Protein AF-A0A2M7TS89-F1 (afdb_monomer_lite)

Foldseek 3Di:
DVVVVVVCVVVLVVLVVQLVVLLVLLVVLLVVLVVCLVVLVLQSSLVSLVSSVVSVVSNVVSVVVSVVSVVVPPDDDDDDDPVNVVVVCVVVVPPDDPDPVVCVVPVPVVVVVVVVVVVVVDDDDDPPPPDDDPDPSVVSSVSSVVSSVVSVVVVLQVLVVVLQVVVCVLPPVQFDKAWAEQVLLCQLLLHRPDRDQETEMETEPPVVSVCVSQVVVVWDWDWDQDPNAIWIWTDDSNRIYIYFYAPDPAWTADPQGIAGADAFDFTDRPNDTGTHTDLVSNLVVLVSVLCVLPVDPPDDQDPVSVVSNVSSVVSNVSSVVSVVD

Radius of gyration: 23.78 Å; chains: 1; bounding box: 65×42×66 Å

Structure (mmCIF, N/CA/C/O backbone):
data_AF-A0A2M7TS89-F1
#
_entry.id   AF-A0A2M7TS89-F1
#
loop_
_atom_site.group_PDB
_atom_site.id
_atom_site.type_symbol
_atom_site.label_atom_id
_atom_site.label_alt_id
_atom_site.label_comp_id
_atom_site.label_asym_id
_atom_site.label_entity_id
_atom_site.label_seq_id
_atom_site.pdbx_PDB_ins_code
_atom_site.Cartn_x
_atom_site.Cartn_y
_atom_site.Cartn_z
_atom_site.occupancy
_atom_site.B_iso_or_equiv
_atom_site.auth_seq_id
_atom_site.auth_comp_id
_atom_site.auth_asym_id
_atom_site.auth_atom_id
_atom_site.pdbx_PDB_model_num
ATOM 1 N N . MET A 1 1 ? -36.194 -1.994 -22.196 1.00 41.09 1 MET A N 1
ATOM 2 C CA . MET A 1 1 ? -34.913 -2.305 -22.869 1.00 41.09 1 MET A CA 1
ATOM 3 C C . MET A 1 1 ? -34.125 -3.372 -22.090 1.00 41.09 1 MET A C 1
ATOM 5 O O . MET A 1 1 ? -33.139 -3.027 -21.451 1.00 41.09 1 MET A O 1
ATOM 9 N N . PRO A 1 2 ? -34.553 -4.649 -22.074 1.00 39.97 2 PRO A N 1
ATOM 10 C CA . PRO A 1 2 ? -33.814 -5.742 -21.422 1.00 39.97 2 PRO A CA 1
ATOM 11 C C . PRO A 1 2 ? -32.741 -6.374 -22.331 1.00 39.97 2 PRO A C 1
ATOM 13 O O . PRO A 1 2 ? -31.775 -6.933 -21.830 1.00 39.97 2 PRO A O 1
ATOM 16 N N . GLU A 1 3 ? -32.886 -6.250 -23.653 1.00 38.38 3 GLU A N 1
ATOM 17 C CA . GLU A 1 3 ? -32.073 -6.975 -24.645 1.00 38.38 3 GLU A CA 1
ATOM 18 C C . GLU A 1 3 ? -30.637 -6.431 -24.780 1.00 38.38 3 GLU A C 1
ATOM 20 O O . GLU A 1 3 ? -29.705 -7.211 -24.903 1.00 38.38 3 GLU A O 1
ATOM 25 N N . LEU A 1 4 ? -30.416 -5.123 -24.594 1.00 39.72 4 LEU A N 1
ATOM 26 C CA . LEU A 1 4 ? -29.078 -4.501 -24.639 1.00 39.72 4 LEU A CA 1
ATOM 27 C C . LEU A 1 4 ? -28.160 -4.861 -23.454 1.00 39.72 4 LEU A C 1
ATOM 29 O O . LEU A 1 4 ? -26.950 -4.675 -23.544 1.00 39.72 4 LEU A O 1
ATOM 33 N N . LYS A 1 5 ? -28.703 -5.349 -22.329 1.00 41.47 5 LYS A N 1
ATOM 34 C CA . LYS A 1 5 ? -27.883 -5.751 -21.170 1.00 41.47 5 LYS A CA 1
ATOM 35 C C . LYS A 1 5 ? -27.181 -7.093 -21.389 1.00 41.47 5 LYS A C 1
ATOM 37 O O . LYS A 1 5 ? -26.062 -7.251 -20.916 1.00 41.47 5 LYS A O 1
ATOM 42 N N . ASN A 1 6 ? -27.802 -8.010 -22.132 1.00 47.28 6 ASN A N 1
ATOM 43 C CA . ASN A 1 6 ? -27.276 -9.362 -22.334 1.00 47.28 6 ASN A CA 1
ATOM 44 C C . ASN A 1 6 ? -26.078 -9.411 -23.304 1.00 47.28 6 ASN A C 1
ATOM 46 O O . ASN A 1 6 ? -25.229 -10.286 -23.161 1.00 47.28 6 ASN A O 1
ATOM 50 N N . ASP A 1 7 ? -25.952 -8.450 -24.227 1.00 52.94 7 ASP A N 1
ATOM 51 C CA . ASP A 1 7 ? -24.865 -8.427 -25.226 1.00 52.94 7 ASP A CA 1
ATOM 52 C C . ASP A 1 7 ? -23.576 -7.735 -24.735 1.00 52.94 7 ASP A C 1
ATOM 54 O O . ASP A 1 7 ? -22.497 -7.916 -25.302 1.00 52.94 7 ASP A O 1
ATOM 58 N N . LEU A 1 8 ? -23.654 -6.956 -23.651 1.00 51.81 8 LEU A N 1
ATOM 59 C CA . LEU A 1 8 ? -22.522 -6.191 -23.106 1.00 51.81 8 LEU A CA 1
ATOM 60 C C . LEU A 1 8 ? -21.711 -6.963 -22.056 1.00 51.81 8 LEU A C 1
ATOM 62 O O . LEU A 1 8 ? -20.532 -6.660 -21.839 1.00 51.81 8 LEU A O 1
ATOM 66 N N . ASP A 1 9 ? -22.314 -7.966 -21.419 1.00 59.41 9 ASP A N 1
ATOM 67 C CA . ASP A 1 9 ? -21.659 -8.791 -20.403 1.00 59.41 9 ASP A CA 1
ATOM 68 C C . ASP A 1 9 ? -20.476 -9.610 -20.965 1.00 59.41 9 ASP A C 1
ATOM 70 O O . ASP A 1 9 ? -19.391 -9.532 -20.379 1.00 59.41 9 ASP A O 1
ATOM 74 N N . PRO A 1 10 ? -20.566 -10.263 -22.144 1.00 58.22 10 PRO A N 1
ATOM 75 C CA . PRO A 1 10 ? -19.429 -10.970 -22.747 1.00 58.22 10 PRO A CA 1
ATOM 76 C C . PRO A 1 10 ? -18.239 -10.056 -23.080 1.00 58.22 10 PRO A C 1
ATOM 78 O O . PRO A 1 10 ? -17.074 -10.444 -22.933 1.00 58.22 10 PRO A O 1
ATOM 81 N N . ILE A 1 11 ? -18.506 -8.814 -23.502 1.00 55.12 11 ILE A N 1
ATOM 82 C CA . ILE A 1 11 ? -17.473 -7.812 -23.811 1.00 55.12 11 ILE A CA 1
ATOM 83 C C . ILE A 1 11 ? -16.792 -7.346 -22.521 1.00 55.12 11 ILE A C 1
ATOM 85 O O . ILE A 1 11 ? -15.562 -7.268 -22.449 1.00 55.12 11 ILE A O 1
ATOM 89 N N . LYS A 1 12 ? -17.579 -7.080 -21.476 1.00 56.84 12 LYS A N 1
ATOM 90 C CA . LYS A 1 12 ? -17.094 -6.688 -20.149 1.00 56.84 12 LYS A CA 1
ATOM 91 C C . LYS A 1 12 ? -16.259 -7.794 -19.499 1.00 56.84 12 LYS A C 1
ATOM 93 O O . LYS A 1 12 ? -15.204 -7.507 -18.931 1.00 56.84 12 LYS A O 1
ATOM 98 N N . GLU A 1 13 ? -16.683 -9.049 -19.616 1.00 63.31 13 GLU A N 1
ATOM 99 C CA . GLU A 1 13 ? -15.917 -10.213 -19.163 1.00 63.31 13 GLU A CA 1
ATOM 100 C C . GLU A 1 13 ? -14.612 -10.369 -19.948 1.00 63.31 13 GLU A C 1
ATOM 102 O O . GLU A 1 13 ? -13.545 -10.527 -19.349 1.00 63.31 13 GLU A O 1
ATOM 107 N N . SER A 1 14 ? -14.662 -10.223 -21.274 1.00 66.69 14 SER A N 1
ATOM 108 C CA . SER A 1 14 ? -13.484 -10.310 -22.145 1.00 66.69 14 SER A CA 1
ATOM 109 C C . SER A 1 14 ? -12.456 -9.217 -21.845 1.00 66.69 14 SER A C 1
ATOM 111 O O . SER A 1 14 ? -11.266 -9.500 -21.691 1.00 66.69 14 SER A O 1
ATOM 113 N N . LEU A 1 15 ? -12.893 -7.964 -21.695 1.00 60.06 15 LEU A N 1
ATOM 114 C CA . LEU A 1 15 ? -12.032 -6.838 -21.321 1.00 60.06 15 LEU A CA 1
ATOM 115 C C . LEU A 1 15 ? -11.489 -6.978 -19.892 1.00 60.06 15 LEU A C 1
ATOM 117 O O . LEU A 1 15 ? -10.317 -6.676 -19.646 1.00 60.06 15 LEU A O 1
ATOM 121 N N . GLY A 1 16 ? -12.304 -7.476 -18.958 1.00 61.69 16 GLY A N 1
ATOM 122 C CA . GLY A 1 16 ? -11.876 -7.827 -17.605 1.00 61.69 16 GLY A CA 1
ATOM 123 C C . GLY A 1 16 ? -10.775 -8.890 -17.613 1.00 61.69 16 GLY A C 1
ATOM 124 O O . GLY A 1 16 ? -9.735 -8.710 -16.973 1.00 61.69 16 GLY A O 1
ATOM 125 N N . HIS A 1 17 ? -10.948 -9.949 -18.405 1.00 69.06 17 HIS A N 1
ATOM 126 C CA . HIS A 1 17 ? -9.960 -11.007 -18.592 1.00 69.06 17 HIS A CA 1
ATOM 127 C C . HIS A 1 17 ? -8.665 -10.485 -19.237 1.00 69.06 17 HIS A C 1
ATOM 129 O O . HIS A 1 17 ? -7.574 -10.783 -18.747 1.00 69.06 17 HIS A O 1
ATOM 135 N N . LEU A 1 18 ? -8.751 -9.659 -20.286 1.00 63.44 18 LEU A N 1
ATOM 136 C CA . LEU A 1 18 ? -7.583 -9.045 -20.931 1.00 63.44 18 LEU A CA 1
ATOM 137 C C . LEU A 1 18 ? -6.816 -8.122 -19.977 1.00 63.44 18 LEU A C 1
ATOM 139 O O . LEU A 1 18 ? -5.588 -8.191 -19.908 1.00 63.44 18 LEU A O 1
ATOM 143 N N . SER A 1 19 ? -7.534 -7.310 -19.198 1.00 67.88 19 SER A N 1
ATOM 144 C CA . SER A 1 19 ? -6.957 -6.459 -18.154 1.00 67.88 19 SER A CA 1
ATOM 145 C C . SER A 1 19 ? -6.218 -7.290 -17.099 1.00 67.88 19 SER A C 1
ATOM 147 O O . SER A 1 19 ? -5.037 -7.051 -16.823 1.00 67.88 19 SER A O 1
ATOM 149 N N . ALA A 1 20 ? -6.869 -8.328 -16.562 1.00 73.56 20 ALA A N 1
ATOM 150 C CA . ALA A 1 20 ? -6.280 -9.223 -15.569 1.00 73.56 20 ALA A CA 1
ATOM 151 C C . ALA A 1 20 ? -5.049 -9.965 -16.115 1.00 73.56 20 ALA A C 1
ATOM 153 O O . ALA A 1 20 ? -4.019 -10.055 -15.438 1.00 73.56 20 ALA A O 1
ATOM 154 N N . ARG A 1 21 ? -5.118 -10.450 -17.360 1.00 73.62 21 ARG A N 1
ATOM 155 C CA . ARG A 1 21 ? -4.009 -11.126 -18.042 1.00 73.62 21 ARG A CA 1
ATOM 156 C C . ARG A 1 21 ? -2.820 -10.192 -18.246 1.00 73.62 21 ARG A C 1
ATOM 158 O O . ARG A 1 21 ? -1.700 -10.588 -17.928 1.00 73.62 21 ARG A O 1
ATOM 165 N N . ALA A 1 22 ? -3.051 -8.966 -18.717 1.00 63.81 22 ALA A N 1
ATOM 166 C CA . ALA A 1 22 ? -1.993 -7.974 -18.905 1.00 63.81 22 ALA A CA 1
ATOM 167 C C . ALA A 1 22 ? -1.287 -7.656 -17.577 1.00 63.81 22 ALA A C 1
ATOM 169 O O . ALA A 1 22 ? -0.060 -7.685 -17.484 1.00 63.81 22 ALA A O 1
ATOM 170 N N . PHE A 1 23 ? -2.049 -7.464 -16.496 1.00 77.75 23 PHE A N 1
ATOM 171 C CA . PHE A 1 23 ? -1.465 -7.225 -15.177 1.00 77.75 23 PHE A CA 1
ATOM 172 C C . PHE A 1 23 ? -0.678 -8.435 -14.641 1.00 77.75 23 PHE A C 1
ATOM 174 O O . PHE A 1 23 ? 0.413 -8.270 -14.089 1.00 77.75 23 PHE A O 1
ATOM 181 N N . LYS A 1 24 ? -1.185 -9.661 -14.838 1.00 83.75 24 LYS A N 1
ATOM 182 C CA . LYS A 1 24 ? -0.485 -10.905 -14.470 1.00 83.75 24 LYS A CA 1
ATOM 183 C C . LYS A 1 24 ? 0.829 -11.061 -15.238 1.00 83.75 24 LYS A C 1
ATOM 185 O O . LYS A 1 24 ? 1.856 -11.375 -14.635 1.00 83.75 24 LYS A O 1
ATOM 190 N N . ASN A 1 25 ? 0.815 -10.798 -16.544 1.00 74.25 25 ASN A N 1
ATOM 191 C CA . ASN A 1 25 ? 2.014 -10.811 -17.379 1.00 74.25 25 ASN A CA 1
ATOM 192 C C . ASN A 1 25 ? 3.030 -9.772 -16.904 1.00 74.25 25 ASN A C 1
ATOM 194 O O . ASN A 1 25 ? 4.204 -10.103 -16.750 1.00 74.25 25 ASN A O 1
ATOM 198 N N . ALA A 1 26 ? 2.579 -8.551 -16.605 1.00 72.81 26 ALA A N 1
ATOM 199 C CA . ALA A 1 26 ? 3.434 -7.507 -16.059 1.00 72.81 26 ALA A CA 1
ATOM 200 C C . ALA A 1 26 ? 4.099 -7.948 -14.741 1.00 72.81 26 ALA A C 1
ATOM 202 O O . ALA A 1 26 ? 5.312 -7.811 -14.593 1.00 72.81 26 ALA A O 1
ATOM 203 N N . LYS A 1 27 ? 3.341 -8.542 -13.804 1.00 84.75 27 LYS A N 1
ATOM 204 C CA . LYS A 1 27 ? 3.898 -9.075 -12.545 1.00 84.75 27 LYS A CA 1
ATOM 205 C C . LYS A 1 27 ? 4.969 -10.143 -12.790 1.00 84.75 27 LYS A C 1
ATOM 207 O O . LYS A 1 27 ? 6.027 -10.087 -12.163 1.00 84.75 27 LYS A O 1
ATOM 212 N N . ARG A 1 28 ? 4.729 -11.081 -13.715 1.00 84.44 28 ARG A N 1
ATOM 213 C CA . ARG A 1 28 ? 5.713 -12.111 -14.094 1.00 84.44 28 ARG A CA 1
ATOM 214 C C . ARG A 1 28 ? 6.990 -11.483 -14.660 1.00 84.44 28 ARG A C 1
ATOM 216 O O . ARG A 1 28 ? 8.071 -11.756 -14.156 1.00 84.44 28 ARG A O 1
ATOM 223 N N . LEU A 1 29 ? 6.857 -10.591 -15.643 1.00 74.44 29 LEU A N 1
ATOM 224 C CA . LEU A 1 29 ? 7.994 -9.915 -16.280 1.00 74.44 29 LEU A CA 1
ATOM 225 C C . LEU A 1 29 ? 8.821 -9.101 -15.276 1.00 74.44 29 LEU A C 1
ATOM 227 O O . LEU A 1 29 ? 10.047 -9.086 -15.354 1.00 74.44 29 LEU A O 1
ATOM 231 N N . PHE A 1 30 ? 8.169 -8.458 -14.304 1.00 87.38 30 PHE A N 1
ATOM 232 C CA . PHE A 1 30 ? 8.854 -7.776 -13.208 1.00 87.38 30 PHE A CA 1
ATOM 233 C C . PHE A 1 30 ? 9.646 -8.734 -12.311 1.00 87.38 30 PHE A C 1
ATOM 235 O O . PHE A 1 30 ? 10.791 -8.430 -11.968 1.00 87.38 30 PHE A O 1
ATOM 242 N N . SER A 1 31 ? 9.065 -9.883 -11.953 1.00 86.25 31 SER A N 1
ATOM 243 C CA . SER A 1 31 ? 9.758 -10.925 -11.185 1.00 86.25 31 SER A CA 1
ATOM 244 C C . SER A 1 31 ? 11.016 -11.410 -11.915 1.00 86.25 31 SER A C 1
ATOM 246 O O . SER A 1 31 ? 12.112 -11.394 -11.350 1.00 86.25 31 SER A O 1
ATOM 248 N N . ASP A 1 32 ? 10.881 -11.746 -13.199 1.00 70.31 32 ASP A N 1
ATOM 249 C CA . ASP A 1 32 ? 11.986 -12.228 -14.032 1.00 70.31 32 ASP A CA 1
ATOM 250 C C . ASP A 1 32 ? 13.075 -11.157 -14.206 1.00 70.31 32 ASP A C 1
ATOM 252 O O . ASP A 1 32 ? 14.268 -11.441 -14.074 1.00 70.31 32 ASP A O 1
ATOM 256 N N . ALA A 1 33 ? 12.687 -9.894 -14.422 1.00 71.38 33 ALA A N 1
ATOM 257 C CA . ALA A 1 33 ? 13.623 -8.772 -14.489 1.00 71.38 33 ALA A CA 1
ATOM 258 C C . ALA A 1 33 ? 14.419 -8.600 -13.182 1.00 71.38 33 ALA A C 1
ATOM 260 O O . ALA A 1 33 ? 15.623 -8.333 -13.218 1.00 71.38 33 ALA A O 1
ATOM 261 N N . GLY A 1 34 ? 13.772 -8.781 -12.025 1.00 81.19 34 GLY A N 1
ATOM 262 C CA . GLY A 1 34 ? 14.421 -8.744 -10.713 1.00 81.19 34 GLY A CA 1
ATOM 263 C C . GLY A 1 34 ? 15.430 -9.879 -10.503 1.00 81.19 34 GLY A C 1
ATOM 264 O O . GLY A 1 34 ? 16.535 -9.641 -9.999 1.00 81.19 34 GLY A O 1
ATOM 265 N N . LEU A 1 35 ? 15.091 -11.096 -10.939 1.00 75.75 35 LEU A N 1
ATOM 266 C CA . LEU A 1 35 ? 15.991 -12.252 -10.886 1.00 75.75 35 LEU A CA 1
ATOM 267 C C . LEU A 1 35 ? 17.225 -12.036 -11.773 1.00 75.75 35 LEU A C 1
ATOM 269 O O . LEU A 1 35 ? 18.360 -12.210 -11.329 1.00 75.75 35 LEU A O 1
ATOM 273 N N . LEU A 1 36 ? 17.016 -11.582 -13.012 1.00 67.38 36 LEU A N 1
ATOM 274 C CA . LEU A 1 36 ? 18.099 -11.282 -13.950 1.00 67.38 36 LEU A CA 1
ATOM 275 C C . LEU A 1 36 ? 19.015 -10.166 -13.439 1.00 67.38 36 LEU A C 1
ATOM 277 O O . LEU A 1 36 ? 20.232 -10.263 -13.593 1.00 67.38 36 LEU A O 1
ATOM 281 N N . LEU A 1 37 ? 18.453 -9.139 -12.793 1.00 75.69 37 LEU A N 1
ATOM 282 C CA . LEU A 1 37 ? 19.233 -8.068 -12.176 1.00 75.69 37 LEU A CA 1
ATOM 283 C C . LEU A 1 37 ? 20.157 -8.603 -11.071 1.00 75.69 37 LEU A C 1
ATOM 285 O O . LEU A 1 37 ? 21.325 -8.217 -11.014 1.00 75.69 37 LEU A O 1
ATOM 289 N N . THR A 1 38 ? 19.648 -9.498 -10.220 1.00 84.19 38 THR A N 1
ATOM 290 C CA . THR A 1 38 ? 20.429 -10.155 -9.155 1.00 84.19 38 THR A CA 1
ATOM 291 C C . THR A 1 38 ? 21.562 -11.001 -9.739 1.00 84.19 38 THR A C 1
ATOM 293 O O . THR A 1 38 ? 22.691 -10.943 -9.258 1.00 84.19 38 THR A O 1
ATOM 296 N N . ASN A 1 39 ? 21.292 -11.685 -10.853 1.00 70.44 39 ASN A N 1
ATOM 297 C CA . ASN A 1 39 ? 22.260 -12.503 -11.589 1.00 70.44 39 ASN A CA 1
ATOM 298 C C . ASN A 1 39 ? 23.184 -11.694 -12.520 1.00 70.44 39 ASN A C 1
ATOM 300 O O . ASN A 1 39 ? 23.834 -12.274 -13.387 1.00 70.44 39 ASN A O 1
ATOM 304 N N . ARG A 1 40 ? 23.222 -10.359 -12.384 1.00 80.19 40 ARG A N 1
ATOM 305 C CA . ARG A 1 40 ? 24.041 -9.436 -13.195 1.00 80.19 40 ARG A CA 1
ATOM 306 C C . ARG A 1 40 ? 23.789 -9.510 -14.711 1.00 80.19 40 ARG A C 1
ATOM 308 O O . ARG A 1 40 ? 24.587 -9.039 -15.511 1.00 80.19 40 ARG A O 1
ATOM 315 N N . ARG A 1 41 ? 22.634 -10.032 -15.136 1.00 67.00 41 ARG A N 1
ATOM 316 C CA . ARG A 1 41 ? 22.197 -10.068 -16.543 1.00 67.00 41 ARG A CA 1
ATOM 317 C C . ARG A 1 41 ? 21.476 -8.768 -16.905 1.00 67.00 41 ARG A C 1
ATOM 319 O O . ARG A 1 41 ? 20.271 -8.750 -17.154 1.00 67.00 41 ARG A O 1
ATOM 326 N N . TYR A 1 42 ? 22.210 -7.657 -16.888 1.00 69.25 42 TYR A N 1
ATOM 327 C CA . TYR A 1 42 ? 21.633 -6.307 -16.907 1.00 69.25 42 TYR A CA 1
ATOM 328 C C . TYR A 1 42 ? 20.872 -5.950 -18.188 1.00 69.25 42 TYR A C 1
ATOM 330 O O . TYR A 1 42 ? 19.807 -5.343 -18.113 1.00 69.25 42 TYR A O 1
ATOM 338 N N . CYS A 1 43 ? 21.388 -6.345 -19.352 1.00 67.75 43 CYS A N 1
ATOM 339 C CA . CYS A 1 43 ? 20.739 -6.088 -20.638 1.00 67.75 43 CYS A CA 1
ATOM 340 C C . CYS A 1 43 ? 19.360 -6.774 -20.707 1.00 67.75 43 CYS A C 1
ATOM 342 O O . CYS A 1 43 ? 18.339 -6.129 -20.938 1.00 67.75 43 CYS A O 1
ATOM 344 N N . SER A 1 44 ? 19.303 -8.064 -20.367 1.00 65.38 44 SER A N 1
ATOM 345 C CA . SER A 1 44 ? 18.054 -8.832 -20.307 1.00 65.38 44 SER A CA 1
ATOM 346 C C . SER A 1 44 ? 17.093 -8.318 -19.228 1.00 65.38 44 SER A C 1
ATOM 348 O O . SER A 1 44 ? 15.896 -8.205 -19.482 1.00 65.38 44 SER A O 1
ATOM 350 N N . ALA A 1 45 ? 17.601 -7.944 -18.047 1.00 63.47 45 ALA A N 1
ATOM 351 C CA . ALA A 1 45 ? 16.792 -7.328 -16.994 1.00 63.47 45 ALA A CA 1
ATOM 352 C C . ALA A 1 45 ? 16.147 -6.012 -17.459 1.00 63.47 45 ALA A C 1
ATOM 354 O O . ALA A 1 45 ? 14.993 -5.730 -17.126 1.00 63.47 45 ALA A O 1
ATOM 355 N N . LEU A 1 46 ? 16.872 -5.211 -18.248 1.00 63.56 46 LEU A N 1
ATOM 356 C CA . LEU A 1 46 ? 16.345 -3.984 -18.832 1.00 63.56 46 LEU A CA 1
ATOM 357 C C . LEU A 1 46 ? 15.238 -4.284 -19.853 1.00 63.56 46 LEU A C 1
ATOM 359 O O . LEU A 1 46 ? 14.153 -3.724 -19.714 1.00 63.56 46 LEU A O 1
ATOM 363 N N . PHE A 1 47 ? 15.466 -5.197 -20.805 1.00 64.38 47 PHE A N 1
ATOM 364 C CA . PHE A 1 47 ? 14.458 -5.592 -21.802 1.00 64.38 47 PHE A CA 1
ATOM 365 C C . PHE A 1 47 ? 13.166 -6.116 -21.170 1.00 64.38 47 PHE A C 1
ATOM 367 O O . PHE A 1 47 ? 12.081 -5.657 -21.526 1.00 64.38 47 PHE A O 1
ATOM 374 N N . LEU A 1 48 ? 13.262 -6.998 -20.169 1.00 61.81 48 LEU A N 1
ATOM 375 C CA . LEU A 1 48 ? 12.071 -7.479 -19.461 1.00 61.81 48 LEU A CA 1
ATOM 376 C C . LEU A 1 48 ? 11.375 -6.371 -18.662 1.00 61.81 48 LEU A C 1
ATOM 378 O O . LEU A 1 48 ? 10.148 -6.357 -18.578 1.00 61.81 48 LEU A O 1
ATOM 382 N N . SER A 1 49 ? 12.124 -5.402 -18.127 1.00 63.44 49 SER A N 1
ATOM 383 C CA . SER A 1 49 ? 11.524 -4.240 -17.461 1.00 63.44 49 SER A CA 1
ATOM 384 C C . SER A 1 49 ? 10.728 -3.358 -18.432 1.00 63.44 49 SER A C 1
ATOM 386 O O . SER A 1 49 ? 9.715 -2.782 -18.045 1.00 63.44 49 SER A O 1
ATOM 388 N N . ILE A 1 50 ? 11.166 -3.244 -19.688 1.00 64.75 50 ILE A N 1
ATOM 389 C CA . ILE A 1 50 ? 10.454 -2.488 -20.729 1.00 64.75 50 ILE A CA 1
ATOM 390 C C . ILE A 1 50 ? 9.179 -3.223 -21.138 1.00 64.75 50 ILE A C 1
ATOM 392 O O . ILE A 1 50 ? 8.103 -2.636 -21.065 1.00 64.75 50 ILE A O 1
ATOM 396 N N . ALA A 1 51 ? 9.272 -4.521 -21.441 1.00 61.34 51 ALA A N 1
ATOM 397 C CA . ALA A 1 51 ? 8.100 -5.348 -21.737 1.00 61.34 51 ALA A CA 1
ATOM 398 C C . ALA A 1 51 ? 7.080 -5.325 -20.580 1.00 61.34 51 ALA A C 1
ATOM 400 O O . ALA A 1 51 ? 5.871 -5.265 -20.789 1.00 61.34 51 ALA A O 1
ATOM 401 N N . CYS A 1 52 ? 7.558 -5.297 -19.330 1.00 69.75 52 CYS A N 1
ATOM 402 C CA . CYS A 1 52 ? 6.699 -5.120 -18.162 1.00 69.75 52 CYS A CA 1
ATOM 403 C C . CYS A 1 52 ? 5.934 -3.785 -18.189 1.00 69.75 52 CYS A C 1
ATOM 405 O O . CYS A 1 52 ? 4.764 -3.748 -17.807 1.00 69.75 52 CYS A O 1
ATOM 407 N N . LEU A 1 53 ? 6.571 -2.684 -18.600 1.00 62.81 53 LEU A N 1
ATOM 408 C CA . LEU A 1 53 ? 5.893 -1.391 -18.729 1.00 62.81 53 LEU A CA 1
ATOM 409 C C . LEU A 1 53 ? 4.850 -1.403 -19.847 1.00 62.81 53 LEU A C 1
ATOM 411 O O . LEU A 1 53 ? 3.785 -0.816 -19.668 1.00 62.81 53 LEU A O 1
ATOM 415 N N . GLU A 1 54 ? 5.123 -2.081 -20.959 1.00 64.25 54 GLU A N 1
ATOM 416 C CA . GLU A 1 54 ? 4.161 -2.248 -22.053 1.00 64.25 54 GLU A CA 1
ATOM 417 C C . GLU A 1 54 ? 2.915 -3.010 -21.586 1.00 64.25 54 GLU A C 1
ATOM 419 O O . GLU A 1 54 ? 1.791 -2.566 -21.821 1.00 64.25 54 GLU A O 1
ATOM 424 N N . GLU A 1 55 ? 3.090 -4.102 -20.839 1.00 68.88 55 GLU A N 1
ATOM 425 C CA . GLU A 1 55 ? 1.975 -4.841 -20.233 1.00 68.88 55 GLU A CA 1
ATOM 426 C C . GLU A 1 55 ? 1.215 -4.004 -19.187 1.00 68.88 55 GLU A C 1
ATOM 428 O O . GLU A 1 55 ? -0.015 -4.041 -19.136 1.00 68.88 55 GLU A O 1
ATOM 433 N N . LEU A 1 56 ? 1.904 -3.174 -18.392 1.00 63.22 56 LEU A N 1
ATOM 434 C CA . LEU A 1 56 ? 1.240 -2.222 -17.490 1.00 63.22 56 LEU A CA 1
ATOM 435 C C . LEU A 1 56 ? 0.444 -1.154 -18.250 1.00 63.22 56 LEU A C 1
ATOM 437 O O . LEU A 1 56 ? -0.623 -0.745 -17.784 1.00 63.22 56 LEU A O 1
ATOM 441 N N . ALA A 1 57 ? 0.942 -0.697 -19.398 1.00 58.44 57 ALA A N 1
ATOM 442 C CA . ALA A 1 57 ? 0.229 0.235 -20.262 1.00 58.44 57 ALA A CA 1
ATOM 443 C C . ALA A 1 57 ? -1.022 -0.423 -20.863 1.00 58.44 57 ALA A C 1
ATOM 445 O O . ALA A 1 57 ? -2.093 0.181 -20.810 1.00 58.44 57 ALA A O 1
ATOM 446 N N . ARG A 1 58 ? -0.925 -1.680 -21.328 1.00 59.94 58 ARG A N 1
ATOM 447 C CA . ARG A 1 58 ? -2.076 -2.490 -21.776 1.00 59.94 58 ARG A CA 1
ATOM 448 C C . ARG A 1 58 ? -3.106 -2.673 -20.668 1.00 59.94 58 ARG A C 1
ATOM 450 O O . ARG A 1 58 ? -4.281 -2.399 -20.878 1.00 59.94 58 ARG A O 1
ATOM 457 N N . TYR A 1 59 ? -2.672 -3.048 -19.467 1.00 66.31 59 TYR A N 1
ATOM 458 C CA . TYR A 1 59 ? -3.546 -3.133 -18.296 1.00 66.31 59 TYR A CA 1
ATOM 459 C C . TYR A 1 59 ? -4.277 -1.808 -18.039 1.00 66.31 59 TYR A C 1
ATOM 461 O O . TYR A 1 59 ? -5.497 -1.785 -17.908 1.00 66.31 59 TYR A O 1
ATOM 469 N N . ARG A 1 60 ? -3.553 -0.681 -18.010 1.00 61.25 60 ARG A N 1
ATOM 470 C CA . ARG A 1 60 ? -4.156 0.646 -17.802 1.00 61.25 60 ARG A CA 1
ATOM 471 C C . ARG A 1 60 ? -5.134 1.022 -18.903 1.00 61.25 60 ARG A C 1
ATOM 473 O O . ARG A 1 60 ? -6.133 1.673 -18.614 1.00 61.25 60 ARG A O 1
ATOM 480 N N . PHE A 1 61 ? -4.833 0.647 -20.138 1.00 55.94 61 PHE A N 1
ATOM 481 C CA . PHE A 1 61 ? -5.706 0.848 -21.279 1.00 55.94 61 PHE A CA 1
ATOM 482 C C . PHE A 1 61 ? -7.016 0.071 -21.105 1.00 55.94 61 PHE A C 1
ATOM 484 O O . PHE A 1 61 ? -8.080 0.687 -21.101 1.00 55.94 61 PHE A O 1
ATOM 491 N N . PHE A 1 62 ? -6.947 -1.233 -20.832 1.00 55.19 62 PHE A N 1
ATOM 492 C CA . PHE A 1 62 ? -8.136 -2.054 -20.603 1.00 55.19 62 PHE A CA 1
ATOM 493 C C . PHE A 1 62 ? -8.918 -1.633 -19.348 1.00 55.19 62 PHE A C 1
ATOM 495 O O . PHE A 1 62 ? -10.139 -1.556 -19.409 1.00 55.19 62 PHE A O 1
ATOM 502 N N . ASP A 1 63 ? -8.263 -1.270 -18.236 1.00 60.16 63 ASP A N 1
ATOM 503 C CA . ASP A 1 63 ? -8.950 -0.755 -17.037 1.00 60.16 63 ASP A CA 1
ATOM 504 C C . ASP A 1 63 ? -9.665 0.579 -17.304 1.00 60.16 63 ASP A C 1
ATOM 506 O O . ASP A 1 63 ? -10.778 0.806 -16.817 1.00 60.16 63 ASP A O 1
ATOM 510 N N . LYS A 1 64 ? -9.051 1.470 -18.094 1.00 57.38 64 LYS A N 1
ATOM 511 C CA . LYS A 1 64 ? -9.693 2.719 -18.519 1.00 57.38 64 LYS A CA 1
ATOM 512 C C . LYS A 1 64 ? -10.895 2.444 -19.413 1.00 57.38 64 LYS A C 1
ATOM 514 O O . LYS A 1 64 ? -11.935 3.037 -19.147 1.00 57.38 64 LYS A O 1
ATOM 519 N N . ILE A 1 65 ? -10.782 1.543 -20.394 1.00 53.28 65 ILE A N 1
ATOM 520 C CA . ILE A 1 65 ? -11.917 1.143 -21.238 1.00 53.28 65 ILE A CA 1
ATOM 521 C C . ILE A 1 65 ? -13.015 0.542 -20.378 1.00 53.28 65 ILE A C 1
ATOM 523 O O . ILE A 1 65 ? -14.122 1.038 -20.442 1.00 53.28 65 ILE A O 1
ATOM 527 N N . MET A 1 66 ? -12.721 -0.421 -19.505 1.00 57.38 66 MET A N 1
ATOM 528 C CA . MET A 1 66 ? -13.705 -1.017 -18.590 1.00 57.38 66 MET A CA 1
ATOM 529 C C . MET A 1 66 ? -14.441 0.026 -17.753 1.00 57.38 66 MET A C 1
ATOM 531 O O . MET A 1 66 ? -15.639 -0.071 -17.509 1.00 57.38 66 MET A O 1
ATOM 535 N N . SER A 1 67 ? -13.725 1.058 -17.325 1.00 53.75 67 SER A N 1
ATOM 536 C CA . SER A 1 67 ? -14.301 2.118 -16.501 1.00 53.75 67 SER A CA 1
ATOM 537 C C . SER A 1 67 ? -15.067 3.145 -17.309 1.00 53.75 67 SER A C 1
ATOM 539 O O . SER A 1 67 ? -16.006 3.733 -16.791 1.00 53.75 67 SER A O 1
ATOM 541 N N . ALA A 1 68 ? -14.678 3.370 -18.562 1.00 46.78 68 ALA A N 1
ATOM 542 C CA . ALA A 1 68 ? -15.485 4.105 -19.517 1.00 46.78 68 ALA A CA 1
ATOM 543 C C . ALA A 1 68 ? -16.739 3.296 -19.875 1.00 46.78 68 ALA A C 1
ATOM 545 O O . ALA A 1 68 ? -17.812 3.867 -19.848 1.00 46.78 68 ALA A O 1
ATOM 546 N N . PHE A 1 69 ? -16.635 1.979 -20.074 1.00 38.91 69 PHE A N 1
ATOM 547 C CA . PHE A 1 69 ? -17.723 1.049 -20.390 1.00 38.91 69 PHE A CA 1
ATOM 548 C C . PHE A 1 69 ? -18.797 1.035 -19.294 1.00 38.91 69 PHE A C 1
ATOM 550 O O . PHE A 1 69 ? -19.976 1.186 -19.582 1.00 38.91 69 PHE A O 1
ATOM 557 N N . ILE A 1 70 ? -18.384 0.991 -18.020 1.00 45.88 70 ILE A N 1
ATOM 558 C CA . ILE A 1 70 ? -19.282 1.153 -16.858 1.00 45.88 70 ILE A CA 1
ATOM 559 C C . ILE A 1 70 ? -19.997 2.519 -16.864 1.00 45.88 70 ILE A C 1
ATOM 561 O O . ILE A 1 70 ? -21.106 2.633 -16.359 1.00 45.88 70 ILE A O 1
ATOM 565 N N . ASN A 1 71 ? -19.381 3.552 -17.442 1.00 35.66 71 ASN A N 1
ATOM 566 C CA . ASN A 1 71 ? -19.977 4.883 -17.588 1.00 35.66 71 ASN A CA 1
ATOM 567 C C . ASN A 1 71 ? -20.691 5.088 -18.947 1.00 35.66 71 ASN A C 1
ATOM 569 O O . ASN A 1 71 ? -21.305 6.135 -19.143 1.00 35.66 71 ASN A O 1
ATOM 573 N N . LEU A 1 72 ? -20.608 4.125 -19.874 1.00 32.59 72 LEU A N 1
ATOM 574 C CA . LEU A 1 72 ? -21.104 4.184 -21.257 1.00 32.59 72 LEU A CA 1
ATOM 575 C C . LEU A 1 72 ? -22.471 3.499 -21.443 1.00 32.59 72 LEU A C 1
ATOM 577 O O . LEU A 1 72 ? -22.916 3.388 -22.579 1.00 32.59 72 LEU A O 1
ATOM 581 N N . GLU A 1 73 ? -23.226 3.202 -20.374 1.00 36.16 73 GLU A N 1
ATOM 582 C CA . GLU A 1 73 ? -24.692 2.949 -20.422 1.00 36.16 73 GLU A CA 1
ATOM 583 C C . GLU A 1 73 ? -25.507 4.125 -21.047 1.00 36.16 73 GLU A C 1
ATOM 585 O O . GLU A 1 73 ? -26.726 4.197 -20.898 1.00 36.16 73 GLU A O 1
ATOM 590 N N . LYS A 1 74 ? -24.869 5.084 -21.742 1.00 32.12 74 LYS A N 1
ATOM 591 C CA . LYS A 1 74 ? -25.500 6.277 -22.318 1.00 32.12 74 LYS A CA 1
ATOM 592 C C . LYS A 1 74 ? -25.087 6.696 -23.737 1.00 32.12 74 LYS A C 1
ATOM 594 O O . LYS A 1 74 ? -25.662 7.684 -24.180 1.00 32.12 74 LYS A O 1
ATOM 599 N N . LEU A 1 75 ? -24.187 6.036 -24.479 1.00 26.52 75 LEU A N 1
ATOM 600 C CA . LEU A 1 75 ? -23.896 6.458 -25.872 1.00 26.52 75 LEU A CA 1
ATOM 601 C C . LEU A 1 75 ? -23.500 5.297 -26.815 1.00 26.52 75 LEU A C 1
ATOM 603 O O . LEU A 1 75 ? -22.813 4.386 -26.358 1.00 26.52 75 LEU A O 1
ATOM 607 N N . PRO A 1 76 ? -23.911 5.342 -28.106 1.00 28.86 76 PRO A N 1
ATOM 608 C CA . PRO A 1 76 ? -23.837 4.214 -29.039 1.00 28.86 76 PRO A CA 1
ATOM 609 C C . PRO A 1 76 ? -22.480 4.045 -29.751 1.00 28.86 76 PRO A C 1
ATOM 611 O O . PRO A 1 76 ? -21.776 5.019 -30.018 1.00 28.86 76 PRO A O 1
ATOM 614 N N . ASP A 1 77 ? -22.197 2.766 -30.026 1.00 33.25 77 ASP A N 1
ATOM 615 C CA . ASP A 1 77 ? -21.272 2.080 -30.946 1.00 33.25 77 ASP A CA 1
ATOM 616 C C . ASP A 1 77 ? -20.128 2.837 -31.628 1.00 33.25 77 ASP A C 1
ATOM 618 O O . ASP A 1 77 ? -20.351 3.739 -32.428 1.00 33.25 77 ASP A O 1
ATOM 622 N N . TYR A 1 78 ? -18.901 2.321 -31.446 1.00 33.19 78 TYR A N 1
ATOM 623 C CA . TYR A 1 78 ? -17.797 2.511 -32.393 1.00 33.19 78 TYR A CA 1
ATOM 624 C C . TYR A 1 78 ? -16.855 1.297 -32.452 1.00 33.19 78 TYR A C 1
ATOM 626 O O . TYR A 1 78 ? -16.208 0.945 -31.463 1.00 33.19 78 TYR A O 1
ATOM 634 N N . ASP A 1 79 ? -16.698 0.745 -33.657 1.00 35.16 79 ASP A N 1
ATOM 635 C CA . ASP A 1 79 ? -15.536 -0.044 -34.075 1.00 35.16 79 ASP A CA 1
ATOM 636 C C . ASP A 1 79 ? -14.288 0.856 -34.095 1.00 35.16 79 ASP A C 1
ATOM 638 O O . ASP A 1 79 ? -14.271 1.903 -34.748 1.00 35.16 79 ASP A O 1
ATOM 642 N N . CYS A 1 80 ? -13.224 0.485 -33.371 1.00 33.03 80 CYS A N 1
ATOM 643 C CA . CYS A 1 80 ? -12.050 1.352 -33.212 1.00 33.03 80 CYS A CA 1
ATOM 644 C C . CYS A 1 80 ? -10.715 0.595 -33.317 1.00 33.03 80 CYS A C 1
ATOM 646 O O . CYS A 1 80 ? -10.416 -0.298 -32.525 1.00 33.03 80 CYS A O 1
ATOM 648 N N . THR A 1 81 ? -9.869 0.992 -34.275 1.00 35.09 81 THR A N 1
ATOM 649 C CA . THR A 1 81 ? -8.487 0.508 -34.444 1.00 35.09 81 THR A CA 1
ATOM 650 C C . THR A 1 81 ? -7.503 1.302 -33.566 1.00 35.09 81 THR A C 1
ATOM 652 O O . THR A 1 81 ? -7.762 2.445 -33.193 1.00 35.09 81 THR A O 1
ATOM 655 N N . ILE A 1 82 ? -6.336 0.725 -33.234 1.00 31.89 82 ILE A N 1
ATOM 656 C CA . ILE A 1 82 ? -5.324 1.328 -32.328 1.00 31.89 82 ILE A CA 1
ATOM 657 C C . ILE A 1 82 ? -4.887 2.741 -32.768 1.00 31.89 82 ILE A C 1
ATOM 659 O O . ILE A 1 82 ? -4.622 3.594 -31.922 1.00 31.89 82 ILE A O 1
ATOM 663 N N . VAL A 1 83 ? -4.849 3.010 -34.075 1.00 32.56 83 VAL A N 1
ATOM 664 C CA . VAL A 1 83 ? -4.511 4.331 -34.635 1.00 32.56 83 VAL A CA 1
ATOM 665 C C . VAL A 1 83 ? -5.614 5.354 -34.339 1.00 32.56 83 VAL A C 1
AT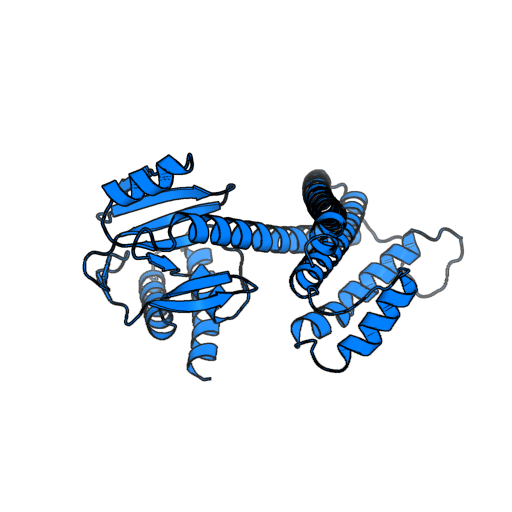OM 667 O O . VAL A 1 83 ? -5.322 6.426 -33.809 1.00 32.56 83 VAL A O 1
ATOM 670 N N . ASN A 1 84 ? -6.883 4.983 -34.542 1.00 36.72 84 ASN A N 1
ATOM 671 C CA . ASN A 1 84 ? -8.043 5.831 -34.235 1.00 36.72 84 ASN A CA 1
ATOM 672 C C . ASN A 1 84 ? -8.128 6.153 -32.737 1.00 36.72 84 ASN A C 1
ATOM 674 O O . ASN A 1 84 ? -8.515 7.249 -32.343 1.00 36.72 84 ASN A O 1
ATOM 678 N N . ILE A 1 85 ? -7.692 5.223 -31.890 1.00 35.47 85 ILE A N 1
ATOM 679 C CA . ILE A 1 85 ? -7.642 5.389 -30.436 1.00 35.47 85 ILE A CA 1
ATOM 680 C C . ILE A 1 85 ? -6.572 6.413 -30.029 1.00 35.47 85 ILE A C 1
ATOM 682 O O . ILE A 1 85 ? -6.822 7.249 -29.161 1.00 35.47 85 ILE A O 1
ATOM 686 N N . ILE A 1 86 ? -5.397 6.405 -30.664 1.00 36.66 86 ILE A N 1
ATOM 687 C CA . ILE A 1 86 ? -4.332 7.395 -30.420 1.00 36.66 86 ILE A CA 1
ATOM 688 C C . ILE A 1 86 ? -4.774 8.801 -30.870 1.00 36.66 86 ILE A C 1
ATOM 690 O O . ILE A 1 86 ? -4.517 9.786 -30.166 1.00 36.66 86 ILE A O 1
ATOM 694 N N . GLU A 1 87 ? -5.499 8.900 -31.986 1.00 37.44 87 GLU A N 1
ATOM 695 C CA . GLU A 1 87 ? -6.091 10.153 -32.477 1.00 37.44 87 GLU A CA 1
ATOM 696 C C . GLU A 1 87 ? -7.246 10.655 -31.597 1.00 37.44 87 GLU A C 1
ATOM 698 O O . GLU A 1 87 ? -7.326 11.842 -31.264 1.00 37.44 87 GLU A O 1
ATOM 703 N N . MET A 1 88 ? -8.109 9.752 -31.123 1.00 35.53 88 MET A N 1
ATOM 704 C CA . MET A 1 88 ? -9.142 10.074 -30.137 1.00 35.53 88 MET A CA 1
ATOM 705 C C . MET A 1 88 ? -8.522 10.569 -28.832 1.00 35.53 88 MET A C 1
ATOM 707 O O . MET A 1 88 ? -8.983 11.564 -28.278 1.00 35.53 88 MET A O 1
ATOM 711 N N . PHE A 1 89 ? -7.433 9.955 -28.358 1.00 33.50 89 PHE A N 1
ATOM 712 C CA . PHE A 1 89 ? -6.716 10.439 -27.179 1.00 33.50 89 PHE A CA 1
ATOM 713 C C . PHE A 1 89 ? -6.107 11.825 -27.392 1.00 33.50 89 PHE A C 1
ATOM 715 O O . PHE A 1 89 ? -6.123 12.625 -26.462 1.00 33.50 89 PHE A O 1
ATOM 722 N N . SER A 1 90 ? -5.595 12.159 -28.576 1.00 34.38 90 SER A N 1
ATOM 723 C CA . SER A 1 90 ? -5.059 13.503 -28.840 1.00 34.38 90 SER A CA 1
ATOM 724 C C . SER A 1 90 ? -6.160 14.570 -28.909 1.00 34.38 90 SER A C 1
ATOM 726 O O . SER A 1 90 ? -5.935 15.684 -28.435 1.00 34.38 90 SER A O 1
ATOM 728 N N . LYS A 1 91 ? -7.373 14.212 -29.356 1.00 34.69 91 LYS A N 1
ATOM 729 C CA . LYS A 1 91 ? -8.566 15.082 -29.308 1.00 34.69 91 LYS A CA 1
ATOM 730 C C . LYS A 1 91 ? -9.178 15.207 -27.900 1.00 34.69 91 LYS A C 1
ATOM 732 O O . LYS A 1 91 ? -9.548 16.303 -27.492 1.00 34.69 91 LYS A O 1
ATOM 737 N N . ILE A 1 92 ? -9.223 14.125 -27.118 1.00 36.84 92 ILE A N 1
ATOM 738 C CA . ILE A 1 92 ? -9.777 14.099 -25.746 1.00 36.84 92 ILE A CA 1
ATOM 739 C C . ILE A 1 92 ? -8.810 14.739 -24.725 1.00 36.84 92 ILE A C 1
ATOM 741 O O . ILE A 1 92 ? -9.234 15.348 -23.741 1.00 36.84 92 ILE A O 1
ATOM 745 N N . ASN A 1 93 ? -7.494 14.674 -24.959 1.00 35.09 93 ASN A N 1
ATOM 746 C CA . ASN A 1 93 ? -6.469 15.212 -24.053 1.00 35.09 93 ASN A CA 1
ATOM 747 C C . ASN A 1 93 ? -6.302 16.744 -24.091 1.00 35.09 93 ASN A C 1
ATOM 749 O O . ASN A 1 93 ? -5.454 17.264 -23.359 1.00 35.09 93 ASN A O 1
ATOM 753 N N . GLY A 1 94 ? -7.105 17.472 -24.876 1.00 30.80 94 GLY A N 1
ATOM 754 C CA . GLY A 1 94 ? -7.090 18.938 -24.905 1.00 30.80 94 GLY A CA 1
ATOM 755 C C . GLY A 1 94 ? -7.383 19.591 -23.548 1.00 30.80 94 GLY A C 1
ATOM 756 O O . GLY A 1 94 ? -6.838 20.657 -23.265 1.00 30.80 94 GLY A O 1
ATOM 757 N N . HIS A 1 95 ? -8.154 18.938 -22.662 1.00 37.16 95 HIS A N 1
ATOM 758 C CA . HIS A 1 95 ? -8.662 19.621 -21.462 1.00 37.16 95 HIS A CA 1
ATOM 759 C C . HIS A 1 95 ? -8.512 18.934 -20.095 1.00 37.16 95 HIS A C 1
ATOM 761 O O . HIS A 1 95 ? -8.763 19.608 -19.100 1.00 37.16 95 HIS A O 1
ATOM 767 N N . GLN A 1 96 ? -8.054 17.678 -19.955 1.00 32.59 96 GLN A N 1
ATOM 768 C CA . GLN A 1 96 ? -8.043 17.028 -18.619 1.00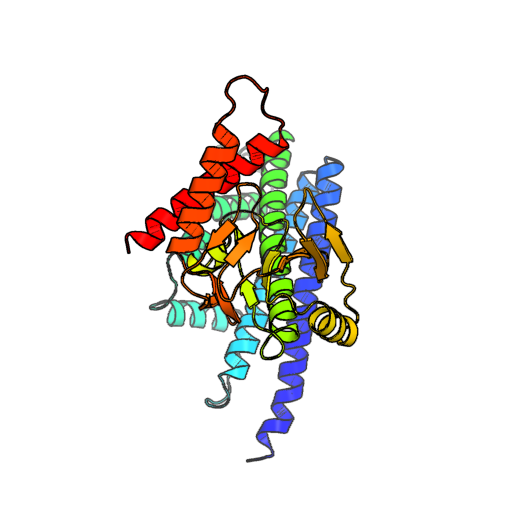 32.59 96 GLN A CA 1
ATOM 769 C C . GLN A 1 96 ? -6.842 16.123 -18.272 1.00 32.59 96 GLN A C 1
ATOM 771 O O . GLN A 1 96 ? -6.940 15.264 -17.397 1.00 32.59 96 GLN A O 1
ATOM 776 N N . THR A 1 97 ? -5.659 16.336 -18.854 1.00 31.94 97 THR A N 1
ATOM 777 C CA . THR A 1 97 ? -4.419 15.721 -18.329 1.00 31.94 97 THR A CA 1
ATOM 778 C C . THR A 1 97 ? -3.752 16.636 -17.298 1.00 31.94 97 THR A C 1
ATOM 780 O O . THR A 1 97 ? -2.975 17.534 -17.636 1.00 31.94 97 THR A O 1
ATOM 783 N N . GLN A 1 98 ? -4.065 16.411 -16.014 1.00 41.94 98 GLN A N 1
ATOM 784 C CA . GLN A 1 98 ? -3.345 17.033 -14.901 1.00 41.94 98 GLN A CA 1
ATOM 785 C C . GLN A 1 98 ? -1.865 16.609 -14.902 1.00 41.94 98 GLN A C 1
ATOM 787 O O . GLN A 1 98 ? -1.479 15.519 -15.325 1.00 41.94 98 GLN A O 1
ATOM 792 N N . THR A 1 99 ? -1.039 17.522 -14.405 1.00 38.16 99 THR A N 1
ATOM 793 C CA . THR A 1 99 ? 0.418 17.714 -14.514 1.00 38.16 99 THR A CA 1
ATOM 794 C C . THR A 1 99 ? 1.328 16.481 -14.354 1.00 38.16 99 THR A C 1
ATOM 796 O O . THR A 1 99 ? 2.486 16.521 -14.766 1.00 38.16 99 THR A O 1
ATOM 799 N N . ILE A 1 100 ? 0.842 15.374 -13.789 1.00 37.03 100 ILE A N 1
ATOM 800 C CA . ILE A 1 100 ? 1.624 14.147 -13.561 1.00 37.03 100 ILE A CA 1
ATOM 801 C C . ILE A 1 100 ? 1.822 13.366 -14.870 1.00 37.03 100 ILE A C 1
ATOM 803 O O . ILE A 1 100 ? 2.949 12.968 -15.163 1.00 37.03 100 ILE A O 1
ATOM 807 N N . ASP A 1 101 ? 0.784 13.247 -15.703 1.00 33.94 101 ASP A N 1
ATOM 808 C CA . ASP A 1 101 ? 0.857 12.513 -16.976 1.00 33.94 101 ASP A CA 1
ATOM 809 C C . ASP A 1 101 ? 1.650 13.292 -18.036 1.00 33.94 101 ASP A C 1
ATOM 811 O O . ASP A 1 101 ? 2.434 12.711 -18.789 1.00 33.94 101 ASP A O 1
ATOM 815 N N . LYS A 1 102 ? 1.557 14.633 -18.025 1.00 33.69 102 LYS A N 1
ATOM 816 C CA . LYS A 1 102 ? 2.401 15.500 -18.865 1.00 33.69 102 LYS A CA 1
ATOM 817 C C . LYS A 1 102 ? 3.879 15.408 -18.481 1.00 33.69 102 LYS A C 1
ATOM 819 O O . LYS A 1 102 ? 4.713 15.413 -19.375 1.00 33.69 102 LYS A O 1
ATOM 824 N N . ASN A 1 103 ? 4.224 15.277 -17.199 1.00 36.56 103 ASN A N 1
ATOM 825 C CA . ASN A 1 103 ? 5.620 15.116 -16.769 1.00 36.56 103 ASN A CA 1
ATOM 826 C C . ASN A 1 103 ? 6.163 13.697 -17.001 1.00 36.56 103 ASN A C 1
ATOM 828 O O . ASN A 1 103 ? 7.359 13.538 -17.239 1.00 36.56 103 ASN A O 1
ATOM 832 N N . TRP A 1 104 ? 5.302 12.674 -16.967 1.00 36.25 104 TRP A N 1
ATOM 833 C CA . TRP A 1 104 ? 5.677 11.297 -17.297 1.00 36.25 104 TRP A CA 1
ATOM 834 C C . TRP A 1 104 ? 5.952 11.143 -18.803 1.00 36.25 104 TRP A C 1
ATOM 836 O O . TRP A 1 104 ? 7.009 10.642 -19.177 1.00 36.25 104 TRP A O 1
ATOM 846 N N . ALA A 1 105 ? 5.082 11.694 -19.660 1.00 34.56 105 ALA A N 1
ATOM 847 C CA . ALA A 1 105 ? 5.246 11.689 -21.118 1.00 34.56 105 ALA A CA 1
ATOM 848 C C . ALA A 1 105 ? 6.342 12.650 -21.630 1.00 34.56 105 ALA A C 1
ATOM 850 O O . ALA A 1 105 ? 7.018 12.349 -22.609 1.00 34.56 105 ALA A O 1
ATOM 851 N N . LYS A 1 106 ? 6.565 13.794 -20.961 1.00 36.19 106 LYS A N 1
ATOM 852 C CA . LYS A 1 106 ? 7.648 14.748 -21.288 1.00 36.19 106 LYS A CA 1
ATOM 853 C C . LYS A 1 106 ? 8.985 14.421 -20.622 1.00 36.19 106 LYS A C 1
ATOM 855 O O . LYS A 1 106 ? 9.937 15.188 -20.763 1.00 36.19 106 LYS A O 1
ATOM 860 N N . SER A 1 107 ? 9.084 13.314 -19.886 1.00 39.97 107 SER A N 1
ATOM 861 C CA . SER A 1 107 ? 10.355 12.861 -19.330 1.00 39.97 107 SER A CA 1
ATOM 862 C C . SER A 1 107 ? 11.314 12.555 -20.480 1.00 39.97 107 SER A C 1
ATOM 864 O O . SER A 1 107 ? 11.268 11.484 -21.086 1.00 39.97 107 SER A O 1
ATOM 866 N N . THR A 1 108 ? 12.232 13.485 -20.749 1.00 41.91 108 THR A N 1
ATOM 867 C CA . THR A 1 108 ? 13.364 13.321 -21.678 1.00 41.91 108 THR A CA 1
ATOM 868 C C . THR A 1 108 ? 14.128 12.024 -21.420 1.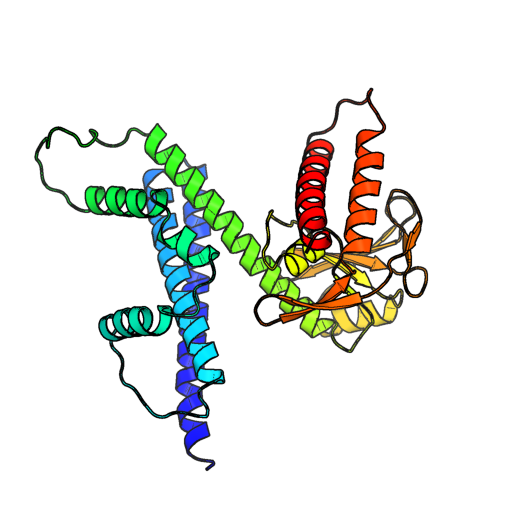00 41.91 108 THR A C 1
ATOM 870 O O . THR A 1 108 ? 14.737 11.466 -22.321 1.00 41.91 108 THR A O 1
ATOM 873 N N . ARG A 1 109 ? 14.045 11.491 -20.198 1.00 36.31 109 ARG A N 1
ATOM 874 C CA . ARG A 1 109 ? 14.660 10.238 -19.773 1.00 36.31 109 ARG A CA 1
ATOM 875 C C . ARG A 1 109 ? 13.959 8.992 -20.322 1.00 36.31 109 ARG A C 1
ATOM 877 O O . ARG A 1 109 ? 14.661 8.039 -20.625 1.00 36.31 109 ARG A O 1
ATOM 884 N N . ILE A 1 110 ? 12.629 8.989 -20.450 1.00 38.94 110 ILE A N 1
ATOM 885 C CA . ILE A 1 110 ? 11.870 7.868 -21.042 1.00 38.94 110 ILE A CA 1
ATOM 886 C C . ILE A 1 110 ? 12.009 7.899 -22.561 1.00 38.94 110 ILE A C 1
ATOM 888 O O . ILE A 1 110 ? 12.324 6.870 -23.146 1.00 38.94 110 ILE A O 1
ATOM 892 N N . LYS A 1 111 ? 11.889 9.085 -23.173 1.00 42.56 111 LYS A N 1
ATOM 893 C CA . LYS A 1 111 ? 12.102 9.262 -24.615 1.00 42.56 111 LYS A CA 1
ATOM 894 C C . LYS A 1 111 ? 13.504 8.803 -25.033 1.00 42.56 111 LYS A C 1
ATOM 896 O O . LYS A 1 111 ? 13.626 7.975 -25.922 1.00 42.56 111 LYS A O 1
ATOM 901 N N . LYS A 1 112 ? 14.534 9.207 -24.280 1.00 41.91 112 LYS A N 1
ATOM 902 C CA . LYS A 1 112 ? 15.921 8.774 -24.499 1.00 41.91 112 LYS A CA 1
ATOM 903 C C . LYS A 1 112 ? 16.131 7.280 -24.244 1.00 41.91 112 LYS A C 1
ATOM 905 O O . LYS A 1 112 ? 16.908 6.658 -24.941 1.00 41.91 112 LYS A O 1
ATOM 910 N N . ILE A 1 113 ? 15.438 6.682 -23.268 1.00 42.19 113 ILE A N 1
ATOM 911 C CA . ILE A 1 113 ? 15.486 5.225 -23.052 1.00 42.19 113 ILE A CA 1
ATOM 912 C C . ILE A 1 113 ? 14.850 4.487 -24.235 1.00 42.19 113 ILE A C 1
ATOM 914 O O . ILE A 1 113 ? 15.449 3.534 -24.708 1.00 42.19 113 ILE A O 1
ATOM 918 N N . MET A 1 114 ? 13.693 4.932 -24.731 1.00 41.75 114 MET A N 1
ATOM 919 C CA . MET A 1 114 ? 13.050 4.352 -25.916 1.00 41.75 114 MET A CA 1
ATOM 920 C C . MET A 1 114 ? 13.915 4.515 -27.169 1.00 41.75 114 MET A C 1
ATOM 922 O O . MET A 1 114 ? 14.109 3.541 -27.879 1.00 41.75 114 MET A O 1
ATOM 926 N N . GLU A 1 115 ? 14.493 5.695 -27.397 1.00 43.59 115 GLU A N 1
ATOM 927 C CA . GLU A 1 115 ? 15.440 5.951 -28.494 1.00 43.59 115 GLU A CA 1
ATOM 928 C C . GLU A 1 115 ? 16.694 5.061 -28.383 1.00 43.59 115 GLU A C 1
ATOM 930 O O . GLU A 1 115 ? 17.079 4.439 -29.371 1.00 43.59 115 GLU A O 1
ATOM 935 N N . ASP A 1 116 ? 17.270 4.917 -27.178 1.00 41.00 116 ASP A N 1
ATOM 936 C CA . ASP A 1 116 ? 18.396 4.009 -26.906 1.00 41.00 116 ASP A CA 1
ATOM 937 C C . ASP A 1 116 ? 18.013 2.546 -27.260 1.00 41.00 116 ASP A C 1
ATOM 939 O O . ASP A 1 116 ? 18.801 1.824 -27.866 1.00 41.00 116 ASP A O 1
ATOM 943 N N . ILE A 1 117 ? 16.799 2.094 -26.916 1.00 40.25 117 ILE A N 1
ATOM 944 C CA . ILE A 1 117 ? 16.317 0.716 -27.153 1.00 40.25 117 ILE A CA 1
ATOM 945 C C . ILE A 1 117 ? 16.025 0.450 -28.632 1.00 40.25 117 ILE A C 1
ATOM 947 O O . ILE A 1 117 ? 16.433 -0.590 -29.149 1.00 40.25 117 ILE A O 1
ATOM 951 N N . THR A 1 118 ? 15.341 1.372 -29.314 1.00 38.84 118 THR A N 1
ATOM 952 C CA . THR A 1 118 ? 15.041 1.264 -30.749 1.00 38.84 118 THR A CA 1
ATOM 953 C C . THR A 1 118 ? 16.334 1.197 -31.560 1.00 38.84 118 THR A C 1
ATOM 955 O O . THR A 1 118 ? 16.436 0.407 -32.494 1.00 38.84 118 THR A O 1
ATOM 958 N N . TYR A 1 119 ? 17.360 1.950 -31.152 1.00 39.44 119 TYR A N 1
ATOM 959 C CA . TYR A 1 119 ? 18.691 1.893 -31.756 1.00 39.44 119 TYR A CA 1
ATOM 960 C C . TYR A 1 119 ? 19.380 0.533 -31.553 1.00 39.44 119 TYR A C 1
ATOM 962 O O . TYR A 1 119 ? 20.003 0.011 -32.468 1.00 39.44 119 TYR A O 1
ATOM 970 N N . ILE A 1 120 ? 19.221 -0.095 -30.382 1.00 39.25 120 ILE A N 1
ATOM 971 C CA . ILE A 1 120 ? 19.779 -1.430 -30.098 1.00 39.25 120 ILE A CA 1
ATOM 972 C C . ILE A 1 120 ? 19.045 -2.544 -30.872 1.00 39.25 120 ILE A C 1
ATOM 974 O O . ILE A 1 120 ? 19.654 -3.562 -31.201 1.00 39.25 120 ILE A O 1
ATOM 978 N N . GLN A 1 121 ? 17.753 -2.374 -31.176 1.00 34.81 121 GLN A N 1
ATOM 979 C CA . GLN A 1 121 ? 16.972 -3.335 -31.970 1.00 34.81 121 GLN A CA 1
ATOM 980 C C . GLN A 1 121 ? 17.258 -3.255 -33.480 1.00 34.81 121 GLN A C 1
ATOM 982 O O . GLN A 1 121 ? 17.095 -4.253 -34.183 1.00 34.81 121 GLN A O 1
ATOM 987 N N . LEU A 1 122 ? 17.720 -2.108 -33.982 1.00 34.94 122 LEU A N 1
ATOM 988 C CA . LEU A 1 122 ? 18.077 -1.914 -35.386 1.00 34.94 122 LEU A CA 1
ATOM 989 C C . LEU A 1 122 ? 19.566 -2.233 -35.607 1.00 34.94 122 LEU A C 1
ATOM 991 O O . LEU A 1 122 ? 20.433 -1.369 -35.530 1.00 34.94 122 LEU A O 1
ATOM 995 N N . ARG A 1 123 ? 19.882 -3.495 -35.923 1.00 36.62 123 ARG A N 1
ATOM 996 C CA . ARG A 1 123 ? 21.156 -3.830 -36.584 1.00 36.62 123 ARG A CA 1
ATOM 997 C C . ARG A 1 123 ? 21.196 -3.131 -37.945 1.00 36.62 123 ARG A C 1
ATOM 999 O O . ARG A 1 123 ? 20.345 -3.452 -38.755 1.00 36.62 123 ARG A O 1
ATOM 1006 N N . PHE A 1 124 ? 22.196 -2.290 -38.206 1.00 37.94 124 PHE A N 1
ATOM 1007 C CA . PHE A 1 124 ? 23.078 -2.343 -39.390 1.00 37.94 124 PHE A CA 1
ATOM 1008 C C . PHE A 1 124 ? 24.332 -1.470 -39.140 1.00 37.94 124 PHE A C 1
ATOM 1010 O O . PHE A 1 124 ? 24.296 -0.573 -38.296 1.00 37.94 124 PHE A O 1
ATOM 1017 N N . PRO A 1 125 ? 25.470 -1.789 -39.787 1.00 42.09 125 PRO A N 1
ATOM 1018 C CA . PRO A 1 125 ? 26.789 -1.285 -39.455 1.00 42.09 125 PRO A CA 1
ATOM 1019 C C . PRO A 1 125 ? 27.014 0.068 -40.118 1.00 42.09 125 PRO A C 1
ATOM 1021 O O . PRO A 1 125 ? 27.038 0.173 -41.338 1.00 42.09 125 PRO A O 1
ATOM 1024 N N . ALA A 1 126 ? 27.227 1.095 -39.316 1.00 36.56 126 ALA A N 1
ATOM 1025 C CA . ALA A 1 126 ? 28.062 2.219 -39.697 1.00 36.56 126 ALA A CA 1
ATOM 1026 C C . ALA A 1 126 ? 28.411 2.968 -38.421 1.00 36.56 126 ALA A C 1
ATOM 1028 O O . ALA A 1 126 ? 27.539 3.283 -37.611 1.00 36.56 126 ALA A O 1
ATOM 1029 N N . GLU A 1 127 ? 29.695 3.242 -38.247 1.00 43.69 127 GLU A N 1
ATOM 1030 C CA . GLU A 1 127 ? 30.198 4.236 -37.313 1.00 43.69 127 GLU A CA 1
ATOM 1031 C C . GLU A 1 127 ? 29.615 5.603 -37.702 1.00 43.69 127 GLU A C 1
ATOM 1033 O O . GLU A 1 127 ? 30.216 6.385 -38.433 1.00 43.69 127 GLU A O 1
ATOM 1038 N N . ILE A 1 128 ? 28.392 5.893 -37.258 1.00 43.66 128 ILE A N 1
ATOM 1039 C CA . ILE A 1 128 ? 27.850 7.245 -37.306 1.00 43.66 128 ILE A CA 1
ATOM 1040 C C . ILE A 1 128 ? 28.489 7.988 -36.135 1.00 43.66 128 ILE A C 1
ATOM 1042 O O . ILE A 1 128 ? 28.114 7.803 -34.973 1.00 43.66 128 ILE A O 1
ATOM 1046 N N . ASN A 1 129 ? 29.494 8.803 -36.463 1.00 42.41 129 ASN A N 1
ATOM 1047 C CA . ASN A 1 129 ? 30.163 9.730 -35.555 1.00 42.41 129 ASN A CA 1
ATOM 1048 C C . ASN A 1 129 ? 29.136 10.474 -34.684 1.00 42.41 129 ASN A C 1
ATOM 1050 O O . ASN A 1 129 ? 28.394 11.324 -35.172 1.00 42.41 129 ASN A O 1
ATOM 1054 N N . GLY A 1 130 ? 29.096 10.140 -33.390 1.00 44.09 130 GLY A N 1
ATOM 1055 C CA . GLY A 1 130 ? 28.255 10.808 -32.390 1.00 44.09 130 GLY A CA 1
ATOM 1056 C C . GLY A 1 130 ? 27.412 9.886 -31.503 1.00 44.09 130 GLY A C 1
ATOM 1057 O O . GLY A 1 130 ? 26.964 10.335 -30.447 1.00 44.09 130 GLY A O 1
ATOM 1058 N N . TYR A 1 131 ? 27.230 8.610 -31.862 1.00 35.72 131 TYR A N 1
ATOM 1059 C CA . TYR A 1 131 ? 26.551 7.629 -31.002 1.00 35.72 131 TYR A CA 1
ATOM 1060 C C . TYR A 1 131 ? 27.555 6.675 -30.341 1.00 35.72 131 TYR A C 1
ATOM 1062 O O . TYR A 1 131 ? 28.504 6.240 -30.991 1.00 35.72 131 TYR A O 1
ATOM 1070 N N . PRO A 1 132 ? 27.395 6.361 -29.041 1.00 38.78 132 PRO A N 1
ATOM 1071 C CA . PRO A 1 132 ? 28.385 5.580 -28.318 1.00 38.78 132 PRO A CA 1
ATOM 1072 C C . PRO A 1 132 ? 28.499 4.168 -28.903 1.00 38.78 132 PRO A C 1
ATOM 1074 O O . PRO A 1 132 ? 27.497 3.476 -29.098 1.00 38.78 132 PRO A O 1
ATOM 1077 N N . THR A 1 133 ? 29.747 3.736 -29.105 1.00 43.81 133 THR A N 1
ATOM 1078 C CA . THR A 1 133 ? 30.167 2.331 -29.096 1.00 43.81 133 THR A CA 1
ATOM 1079 C C . THR A 1 133 ? 29.393 1.592 -28.006 1.00 43.81 133 THR A C 1
ATOM 1081 O O . THR A 1 133 ? 29.212 2.155 -26.925 1.00 43.81 133 THR A O 1
ATOM 1084 N N . TYR A 1 134 ? 28.899 0.384 -28.317 1.00 47.38 134 TYR A N 1
ATOM 1085 C CA . TYR A 1 134 ? 28.068 -0.475 -27.457 1.00 47.38 134 TYR A CA 1
ATOM 1086 C C . TYR A 1 134 ? 28.110 -0.091 -25.971 1.00 47.38 134 TYR A C 1
ATOM 1088 O O . TYR A 1 134 ? 29.202 -0.073 -25.391 1.00 47.38 134 TYR A O 1
ATOM 1096 N N . PRO A 1 135 ? 26.962 0.174 -25.317 1.00 55.56 135 PRO A N 1
ATOM 1097 C CA . PRO A 1 135 ? 26.993 0.611 -23.936 1.00 55.56 135 PRO A CA 1
ATOM 1098 C C . PRO A 1 135 ? 27.757 -0.409 -23.089 1.00 55.56 135 PRO A C 1
ATOM 1100 O O . PRO A 1 135 ? 27.471 -1.606 -23.140 1.00 55.56 135 PRO A O 1
ATOM 1103 N N . ASN A 1 136 ? 28.757 0.052 -22.338 1.00 63.03 136 ASN A N 1
ATOM 1104 C CA . ASN A 1 136 ? 29.522 -0.829 -21.462 1.00 63.03 136 ASN A CA 1
ATOM 1105 C C . ASN A 1 136 ? 28.621 -1.414 -20.357 1.00 63.03 136 ASN A C 1
ATOM 1107 O O . ASN A 1 136 ? 27.529 -0.914 -20.079 1.00 63.03 136 ASN A O 1
ATOM 1111 N N . GLU A 1 137 ? 29.076 -2.475 -19.692 1.00 62.22 137 GLU A N 1
ATOM 1112 C CA . GLU A 1 137 ? 28.300 -3.177 -18.659 1.00 62.22 137 GLU A CA 1
ATOM 1113 C C . GLU A 1 137 ? 27.741 -2.233 -17.573 1.00 62.22 137 GLU A C 1
ATOM 1115 O O . GLU A 1 137 ? 26.586 -2.364 -17.163 1.00 62.22 137 GLU A O 1
ATOM 1120 N N . LYS A 1 138 ? 28.507 -1.196 -17.194 1.00 69.38 138 LYS A N 1
ATOM 1121 C CA . LYS A 1 138 ? 28.091 -0.167 -16.224 1.00 69.38 138 LYS A CA 1
ATOM 1122 C C . LYS A 1 138 ? 26.873 0.638 -16.687 1.00 69.38 138 LYS A C 1
ATOM 1124 O O . LYS A 1 138 ? 26.042 1.026 -15.860 1.00 69.38 138 LYS A O 1
ATOM 1129 N N . PHE A 1 139 ? 26.741 0.914 -17.987 1.00 71.38 139 PHE A N 1
ATOM 1130 C CA . PHE A 1 139 ? 25.549 1.567 -18.530 1.00 71.38 139 PHE A CA 1
ATOM 1131 C C . PHE A 1 139 ? 24.311 0.690 -18.333 1.00 71.38 139 PHE A C 1
ATOM 1133 O O . PHE A 1 139 ? 23.302 1.163 -17.794 1.00 71.38 139 PHE A O 1
ATOM 1140 N N . TRP A 1 140 ? 24.399 -0.583 -18.729 1.00 65.94 140 TRP A N 1
ATOM 1141 C CA . TRP A 1 140 ? 23.296 -1.537 -18.617 1.00 65.94 140 TRP A CA 1
ATOM 1142 C C . TRP A 1 140 ? 22.884 -1.740 -17.169 1.00 65.94 140 TRP A C 1
ATOM 1144 O O . TRP A 1 140 ? 21.698 -1.658 -16.851 1.00 65.94 140 TRP A O 1
ATOM 1154 N N . GLU A 1 141 ? 23.860 -1.918 -16.282 1.00 76.06 141 GLU A N 1
ATOM 1155 C CA . GLU A 1 141 ? 23.639 -2.043 -14.848 1.00 76.06 141 GLU A CA 1
ATOM 1156 C C . GLU A 1 141 ? 22.857 -0.845 -14.300 1.00 76.06 141 GLU A C 1
ATOM 1158 O O . GLU A 1 141 ? 21.822 -1.009 -13.645 1.00 76.06 141 GLU A O 1
ATOM 1163 N N . LYS A 1 142 ? 23.313 0.379 -14.599 1.00 68.94 142 LYS A N 1
ATOM 1164 C CA . LYS A 1 142 ? 22.666 1.608 -14.129 1.00 68.94 142 LYS A CA 1
ATOM 1165 C C . LYS A 1 142 ? 21.223 1.711 -14.624 1.00 68.94 142 LYS A C 1
ATOM 1167 O O . LYS A 1 142 ? 20.334 2.043 -13.838 1.00 68.94 142 LYS A O 1
ATOM 1172 N N . LYS A 1 143 ? 20.975 1.444 -15.910 1.00 67.88 143 LYS A N 1
ATOM 1173 C CA . LYS A 1 143 ? 19.635 1.534 -16.514 1.00 67.88 143 LYS A CA 1
ATOM 1174 C C . LYS A 1 143 ? 18.699 0.452 -15.969 1.00 67.88 143 LYS A C 1
ATOM 1176 O O . LYS A 1 143 ? 17.591 0.785 -15.549 1.00 67.88 143 LYS A O 1
ATOM 1181 N N . ALA A 1 144 ? 19.156 -0.798 -15.883 1.00 67.94 144 ALA A N 1
ATOM 1182 C CA . ALA A 1 144 ? 18.382 -1.909 -15.333 1.00 67.94 144 ALA A CA 1
ATOM 1183 C C . ALA A 1 144 ? 17.995 -1.663 -13.867 1.00 67.94 144 ALA A C 1
ATOM 1185 O O . ALA A 1 144 ? 16.823 -1.782 -13.512 1.00 67.94 144 ALA A O 1
ATOM 1186 N N . LYS A 1 145 ? 18.940 -1.211 -13.025 1.00 70.62 145 LYS A N 1
ATOM 1187 C CA . LYS A 1 145 ? 18.666 -0.849 -11.621 1.00 70.62 145 LYS A CA 1
ATOM 1188 C C . LYS A 1 145 ? 17.586 0.225 -11.501 1.00 70.62 145 LYS A C 1
ATOM 1190 O O . LYS A 1 145 ? 16.691 0.098 -10.667 1.00 70.62 145 LYS A O 1
ATOM 1195 N N . ILE A 1 146 ? 17.650 1.273 -12.327 1.00 67.50 146 ILE A N 1
ATOM 1196 C CA . ILE A 1 146 ? 16.649 2.351 -12.332 1.00 67.50 146 ILE A CA 1
ATOM 1197 C C . ILE A 1 146 ? 15.267 1.808 -12.711 1.00 67.50 146 ILE A C 1
ATOM 1199 O O . ILE A 1 146 ? 14.289 2.119 -12.032 1.00 67.50 146 ILE A O 1
ATOM 1203 N N . MET A 1 147 ? 15.186 0.998 -13.768 1.00 67.88 147 MET A N 1
ATOM 1204 C CA . MET A 1 147 ? 13.917 0.481 -14.286 1.00 67.88 147 MET A CA 1
ATOM 1205 C C . MET A 1 147 ? 13.261 -0.511 -13.328 1.00 67.88 147 MET A C 1
ATOM 1207 O O . MET A 1 147 ? 12.094 -0.341 -12.983 1.00 67.88 147 MET A O 1
ATOM 1211 N N . VAL A 1 148 ? 14.020 -1.475 -12.803 1.00 71.00 148 VAL A N 1
ATOM 1212 C CA . VAL A 1 148 ? 13.517 -2.416 -11.791 1.00 71.00 148 VAL A CA 1
ATOM 1213 C C . VAL A 1 148 ? 13.089 -1.672 -10.524 1.00 71.00 148 VAL A C 1
ATOM 1215 O O . VAL A 1 148 ? 12.056 -1.992 -9.938 1.00 71.00 148 VAL A O 1
ATOM 1218 N N . HIS A 1 149 ? 13.820 -0.631 -10.108 1.00 69.50 149 HIS A N 1
ATOM 1219 C CA . HIS A 1 149 ? 13.413 0.194 -8.969 1.00 69.50 149 HIS A CA 1
ATOM 1220 C C . HIS A 1 149 ? 12.101 0.955 -9.229 1.00 69.50 149 HIS A C 1
ATOM 1222 O O . HIS A 1 149 ? 11.238 1.018 -8.351 1.00 69.50 149 HIS A O 1
ATOM 1228 N N . LEU A 1 150 ? 11.925 1.513 -10.431 1.00 66.00 150 LEU A N 1
ATOM 1229 C CA . LEU A 1 150 ? 10.686 2.178 -10.837 1.00 66.00 150 LEU A CA 1
ATOM 1230 C C . LEU A 1 150 ? 9.502 1.201 -10.841 1.00 66.00 150 LEU A C 1
ATOM 1232 O O . LEU A 1 150 ? 8.450 1.514 -10.280 1.00 66.00 150 LEU A O 1
ATOM 1236 N N . LEU A 1 151 ? 9.684 0.013 -11.422 1.00 69.25 151 LEU A N 1
ATOM 1237 C CA . LEU A 1 151 ? 8.674 -1.043 -11.439 1.00 69.25 151 LEU A CA 1
ATOM 1238 C C . LEU A 1 151 ? 8.327 -1.507 -10.029 1.00 69.25 151 LEU A C 1
ATOM 1240 O O . LEU A 1 151 ? 7.151 -1.589 -9.699 1.00 69.25 151 LEU A O 1
ATOM 1244 N N . LYS A 1 152 ? 9.322 -1.690 -9.155 1.00 76.56 152 LYS A N 1
ATOM 1245 C CA . LYS A 1 152 ? 9.094 -2.021 -7.744 1.00 76.56 152 LYS A CA 1
ATOM 1246 C C . LYS A 1 152 ? 8.193 -0.995 -7.060 1.00 76.56 152 LYS A C 1
ATOM 1248 O O . LYS A 1 152 ? 7.234 -1.366 -6.394 1.00 76.56 152 LYS A O 1
ATOM 1253 N N . ASN A 1 153 ? 8.461 0.298 -7.244 1.00 66.62 153 ASN A N 1
ATOM 1254 C CA . ASN A 1 153 ? 7.610 1.352 -6.683 1.00 66.62 153 ASN A CA 1
ATOM 1255 C C . ASN A 1 153 ? 6.199 1.344 -7.297 1.00 66.62 153 ASN A C 1
ATOM 1257 O O . ASN A 1 153 ? 5.224 1.617 -6.601 1.00 66.62 153 ASN A O 1
ATOM 1261 N N . THR A 1 154 ? 6.093 1.004 -8.580 1.00 69.69 154 THR A N 1
ATOM 1262 C CA . THR A 1 154 ? 4.827 0.923 -9.318 1.00 69.69 154 THR A CA 1
ATOM 1263 C C . THR A 1 154 ? 3.971 -0.265 -8.867 1.00 69.69 154 THR A C 1
ATOM 1265 O O . THR A 1 154 ? 2.783 -0.097 -8.614 1.00 69.69 154 THR A O 1
ATOM 1268 N N . PHE A 1 155 ? 4.547 -1.454 -8.694 1.00 77.06 155 PHE A N 1
ATOM 1269 C CA . PHE A 1 155 ? 3.820 -2.606 -8.153 1.00 77.06 155 PHE A CA 1
ATOM 1270 C C . PHE A 1 155 ? 3.468 -2.420 -6.683 1.00 77.06 155 PHE A C 1
ATOM 1272 O O . PHE A 1 155 ? 2.333 -2.696 -6.314 1.00 77.06 155 PHE A O 1
ATOM 1279 N N . ASN A 1 156 ? 4.360 -1.823 -5.883 1.00 74.44 156 ASN A N 1
ATOM 1280 C CA . ASN A 1 156 ? 4.024 -1.429 -4.516 1.00 74.44 156 ASN A CA 1
ATOM 1281 C C . ASN A 1 156 ? 2.795 -0.508 -4.483 1.00 74.44 156 ASN A C 1
ATOM 1283 O O . ASN A 1 156 ? 1.939 -0.681 -3.622 1.00 74.44 156 ASN A O 1
ATOM 1287 N N . TYR A 1 157 ? 2.681 0.451 -5.412 1.00 78.44 157 TYR A N 1
ATOM 1288 C CA . TYR A 1 157 ? 1.481 1.283 -5.541 1.00 78.44 157 TYR A CA 1
ATOM 1289 C C . TYR A 1 157 ? 0.231 0.422 -5.766 1.00 78.44 157 TYR A C 1
ATOM 1291 O O . TYR A 1 157 ? -0.750 0.579 -5.042 1.00 78.44 157 TYR A O 1
ATOM 1299 N N . TYR A 1 158 ? 0.254 -0.483 -6.749 1.00 80.00 158 TYR A N 1
ATOM 1300 C CA . TYR A 1 158 ? -0.923 -1.290 -7.081 1.00 80.00 158 TYR A CA 1
ATOM 1301 C C . TYR A 1 158 ? -1.320 -2.238 -5.957 1.00 80.00 158 TYR A C 1
ATOM 1303 O O . TYR A 1 158 ? -2.504 -2.316 -5.645 1.00 80.00 158 TYR A O 1
ATOM 1311 N N . ASP A 1 159 ? -0.351 -2.902 -5.333 1.00 83.25 159 ASP A N 1
ATOM 1312 C CA . ASP A 1 159 ? -0.607 -3.817 -4.225 1.00 83.25 159 ASP A CA 1
ATOM 1313 C C . ASP A 1 159 ? -1.193 -3.060 -3.020 1.00 83.25 159 ASP A C 1
ATOM 1315 O O . ASP A 1 159 ? -2.197 -3.490 -2.460 1.00 83.25 159 ASP A O 1
ATOM 1319 N N . ASN A 1 160 ? -0.677 -1.866 -2.692 1.00 82.94 160 ASN A N 1
ATOM 1320 C CA . ASN A 1 160 ? -1.263 -1.028 -1.638 1.00 82.94 160 ASN A CA 1
ATOM 1321 C C . ASN A 1 160 ? -2.696 -0.577 -1.981 1.00 82.94 160 ASN A C 1
ATOM 1323 O O . ASN A 1 160 ? -3.562 -0.587 -1.112 1.00 82.94 160 ASN A O 1
ATOM 1327 N N . VAL A 1 161 ? -2.984 -0.194 -3.232 1.00 84.44 161 VAL A N 1
ATOM 1328 C CA . VAL A 1 161 ? -4.353 0.176 -3.651 1.00 84.44 161 VAL A CA 1
ATOM 1329 C C . VAL A 1 161 ? -5.302 -1.025 -3.615 1.00 84.44 161 VAL A C 1
ATOM 1331 O O . VAL A 1 161 ? -6.464 -0.871 -3.237 1.00 84.44 161 VAL A O 1
ATOM 1334 N N . ALA A 1 162 ? -4.835 -2.210 -4.011 1.00 85.88 162 ALA A N 1
ATOM 1335 C CA . ALA A 1 162 ? -5.617 -3.441 -3.958 1.00 85.88 162 ALA A CA 1
ATOM 1336 C C . ALA A 1 162 ? -5.942 -3.829 -2.509 1.00 85.88 162 ALA A C 1
ATOM 1338 O O . ALA A 1 162 ? -7.112 -4.047 -2.192 1.00 85.88 162 ALA A O 1
ATOM 1339 N N . ALA A 1 163 ? -4.944 -3.799 -1.622 1.00 90.44 163 ALA A N 1
ATOM 1340 C CA . ALA A 1 163 ? -5.124 -4.043 -0.195 1.00 90.44 163 ALA A CA 1
ATOM 1341 C C . ALA A 1 163 ? -6.081 -3.020 0.438 1.00 90.44 163 ALA A C 1
ATOM 1343 O O . ALA A 1 163 ? -7.009 -3.411 1.138 1.00 90.44 163 ALA A O 1
ATOM 1344 N N . LEU A 1 164 ? -5.947 -1.726 0.116 1.00 91.12 164 LEU A N 1
ATOM 1345 C CA . LEU A 1 164 ? -6.886 -0.688 0.564 1.00 91.12 164 LEU A CA 1
ATOM 1346 C C . LEU A 1 164 ? -8.320 -0.936 0.090 1.00 91.12 164 LEU A C 1
ATOM 1348 O O . LEU A 1 164 ? -9.259 -0.710 0.846 1.00 91.12 164 LEU A O 1
ATOM 1352 N N . ARG A 1 165 ? -8.509 -1.401 -1.149 1.00 91.69 165 ARG A N 1
ATOM 1353 C CA . ARG A 1 165 ? -9.837 -1.748 -1.671 1.00 91.69 165 ARG A CA 1
ATOM 1354 C C . ARG A 1 165 ? -10.439 -2.923 -0.910 1.00 91.69 165 ARG A C 1
ATOM 1356 O O . ARG A 1 165 ? -11.599 -2.843 -0.522 1.00 91.69 165 ARG A O 1
ATOM 1363 N N . LYS A 1 166 ? -9.667 -3.994 -0.705 1.00 92.62 166 LYS A N 1
ATOM 1364 C CA . LYS A 1 166 ? -10.115 -5.168 0.056 1.00 92.62 166 LYS A CA 1
ATOM 1365 C C . LYS A 1 166 ? -10.458 -4.785 1.487 1.00 92.62 166 LYS A C 1
ATOM 1367 O O . LYS A 1 166 ? -11.574 -5.037 1.913 1.00 92.62 166 LYS A O 1
ATOM 1372 N N . LEU A 1 167 ? -9.553 -4.089 2.170 1.00 94.12 167 LEU A N 1
ATOM 1373 C CA . LEU A 1 167 ? -9.772 -3.579 3.519 1.00 94.12 167 LEU A CA 1
ATOM 1374 C C . LEU A 1 167 ? -11.042 -2.723 3.599 1.00 94.12 167 LEU A C 1
ATOM 1376 O O . LEU A 1 167 ? -11.868 -2.933 4.479 1.00 94.12 167 LEU A O 1
ATOM 1380 N N . ASN A 1 168 ? -11.230 -1.800 2.651 1.00 94.25 168 ASN A N 1
ATOM 1381 C CA . ASN A 1 168 ? -12.433 -0.982 2.603 1.00 94.25 168 ASN A CA 1
ATOM 1382 C C . ASN A 1 168 ? -13.687 -1.842 2.427 1.00 94.25 168 ASN A C 1
ATOM 1384 O O . ASN A 1 168 ? -14.642 -1.647 3.155 1.00 94.25 168 ASN A O 1
ATOM 1388 N N . ASN A 1 169 ? -13.687 -2.820 1.523 1.00 91.81 169 ASN A N 1
ATOM 1389 C CA . ASN A 1 169 ? -14.837 -3.709 1.336 1.00 91.81 169 ASN A CA 1
ATOM 1390 C C . ASN A 1 169 ? -15.140 -4.580 2.566 1.00 91.81 169 ASN A C 1
ATOM 1392 O O . ASN A 1 169 ? -16.286 -4.958 2.761 1.00 91.81 169 ASN A O 1
ATOM 1396 N N . VAL A 1 170 ? -14.119 -4.923 3.351 1.00 93.62 170 VAL A N 1
ATOM 1397 C CA . VAL A 1 170 ? -14.246 -5.762 4.549 1.00 93.62 170 VAL A CA 1
ATOM 1398 C C . VAL A 1 170 ? -14.784 -4.958 5.733 1.00 93.62 170 VAL A C 1
ATOM 1400 O O . VAL A 1 170 ? -15.606 -5.460 6.482 1.00 93.62 170 VAL A O 1
ATOM 1403 N N . LEU A 1 171 ? -14.325 -3.716 5.913 1.00 95.12 171 LEU A N 1
ATOM 1404 C CA . LEU A 1 171 ? -14.642 -2.914 7.100 1.00 95.12 171 LEU A CA 1
ATOM 1405 C C . LEU A 1 171 ? -15.763 -1.888 6.884 1.00 95.12 171 LEU A C 1
ATOM 1407 O O . LEU A 1 171 ? -16.275 -1.322 7.850 1.00 95.12 171 LEU A O 1
ATOM 1411 N N . HIS A 1 172 ? -16.102 -1.557 5.636 1.00 91.38 172 HIS A N 1
ATOM 1412 C CA . HIS A 1 172 ? -17.073 -0.507 5.334 1.00 91.38 172 HIS A CA 1
ATOM 1413 C C . HIS A 1 172 ? -18.460 -0.856 5.877 1.00 91.38 172 HIS A C 1
ATOM 1415 O O . HIS A 1 172 ? -19.005 -1.898 5.547 1.00 91.38 172 HIS A O 1
ATOM 1421 N N . ASN A 1 173 ? -19.028 0.052 6.677 1.00 89.69 173 ASN A N 1
ATOM 1422 C CA . ASN A 1 173 ? -20.304 -0.092 7.395 1.00 89.69 173 ASN A CA 1
ATOM 1423 C C . ASN A 1 173 ? -20.346 -1.202 8.457 1.00 89.69 173 ASN A C 1
ATOM 1425 O O . ASN A 1 173 ? -21.344 -1.308 9.160 1.00 89.69 173 ASN A O 1
ATOM 1429 N N . GLU A 1 174 ? -19.264 -1.960 8.631 1.00 93.88 174 GLU A N 1
ATOM 1430 C CA . GLU A 1 174 ? -19.190 -3.025 9.627 1.00 93.88 174 GLU A CA 1
ATOM 1431 C C . GLU A 1 174 ? -18.682 -2.503 10.973 1.00 93.88 174 GLU A C 1
ATOM 1433 O O . GLU A 1 174 ? -19.258 -2.791 12.016 1.00 93.88 174 GLU A O 1
ATOM 1438 N N . ILE A 1 175 ? -17.625 -1.691 10.979 1.00 94.38 175 ILE A N 1
ATOM 1439 C CA . ILE A 1 175 ? -16.978 -1.182 12.200 1.00 94.38 175 ILE A CA 1
ATOM 1440 C C . ILE A 1 175 ? -16.483 0.246 11.977 1.00 94.38 175 ILE A C 1
ATOM 1442 O O . ILE A 1 175 ? -16.244 0.641 10.836 1.00 94.38 175 ILE A O 1
ATOM 1446 N N . ARG A 1 176 ? -16.337 1.059 13.030 1.00 93.38 176 ARG A N 1
ATOM 1447 C CA . ARG A 1 176 ? -15.772 2.405 12.874 1.00 93.38 176 ARG A CA 1
ATOM 1448 C C . ARG A 1 176 ? -14.252 2.322 12.716 1.00 93.38 176 ARG A C 1
ATOM 1450 O O . ARG A 1 176 ? -13.555 1.772 13.563 1.00 93.38 176 ARG A O 1
ATOM 1457 N N . TRP A 1 177 ? -13.725 2.902 11.639 1.00 96.12 177 TRP A N 1
ATOM 1458 C CA . TRP A 1 177 ? -12.290 2.899 11.338 1.00 96.12 177 TRP A CA 1
ATOM 1459 C C . TRP A 1 177 ? -11.863 4.123 10.522 1.00 96.12 177 TRP A C 1
ATOM 1461 O O . TRP A 1 177 ? -12.693 4.836 9.955 1.00 96.12 177 TRP A O 1
ATOM 1471 N N . GLY A 1 178 ? -10.555 4.358 10.442 1.00 96.69 178 GLY A N 1
ATOM 1472 C CA . GLY A 1 178 ? -9.952 5.395 9.614 1.00 96.69 178 GLY A CA 1
ATOM 1473 C C . GLY A 1 178 ? -8.487 5.103 9.310 1.00 96.69 178 GLY A C 1
ATOM 1474 O O . GLY A 1 178 ? -7.747 4.580 10.139 1.00 96.69 178 GLY A O 1
ATOM 1475 N N . ILE A 1 179 ? -8.045 5.442 8.103 1.00 97.50 179 ILE A N 1
ATOM 1476 C CA . ILE A 1 179 ? -6.655 5.254 7.683 1.00 97.50 179 ILE A CA 1
ATOM 1477 C C . ILE A 1 179 ? -5.768 6.279 8.386 1.00 97.50 179 ILE A C 1
ATOM 1479 O O . ILE A 1 179 ? -6.090 7.469 8.419 1.00 97.50 179 ILE A O 1
ATOM 1483 N N . PHE A 1 180 ? -4.624 5.819 8.891 1.00 96.81 180 PHE A N 1
ATOM 1484 C CA . PHE A 1 180 ? -3.668 6.624 9.644 1.00 96.81 180 PHE A CA 1
ATOM 1485 C C . PHE A 1 180 ? -2.255 6.589 9.036 1.00 96.81 180 PHE A C 1
ATOM 1487 O O . PHE A 1 180 ? -1.987 5.927 8.027 1.00 96.81 180 PHE A O 1
ATOM 1494 N N . GLY A 1 181 ? -1.367 7.397 9.620 1.00 94.31 181 GLY A N 1
ATOM 1495 C CA . GLY A 1 181 ? 0.063 7.417 9.342 1.00 94.31 181 GLY A CA 1
ATOM 1496 C C . GLY A 1 181 ? 0.420 7.650 7.876 1.00 94.31 181 GLY A C 1
ATOM 1497 O O . GLY A 1 181 ? -0.179 8.485 7.195 1.00 94.31 181 GLY A O 1
ATOM 1498 N N . GLY A 1 182 ? 1.432 6.938 7.377 1.00 93.06 182 GLY A N 1
ATOM 1499 C CA . GLY A 1 182 ? 1.998 7.192 6.042 1.00 93.06 182 GLY A CA 1
ATOM 1500 C C . GLY A 1 182 ? 0.999 7.028 4.891 1.00 93.06 182 GLY A C 1
ATOM 1501 O O . GLY A 1 182 ? 1.062 7.756 3.895 1.00 93.06 182 GLY A O 1
ATOM 1502 N N . THR A 1 183 ? 0.066 6.088 5.039 1.00 93.94 183 THR A N 1
ATOM 1503 C CA . THR A 1 183 ? -1.001 5.821 4.068 1.00 93.94 183 THR A CA 1
ATOM 1504 C C . THR A 1 183 ? -1.988 6.973 4.005 1.00 93.94 183 THR A C 1
ATOM 1506 O O . THR A 1 183 ? -2.340 7.422 2.914 1.00 93.94 183 THR A O 1
ATOM 1509 N N . ALA A 1 184 ? -2.378 7.510 5.159 1.00 96.69 184 ALA A N 1
ATOM 1510 C CA . ALA A 1 184 ? -3.288 8.644 5.234 1.00 96.69 184 ALA A CA 1
ATOM 1511 C C . ALA A 1 184 ? -2.701 9.888 4.551 1.00 96.69 184 ALA A C 1
ATOM 1513 O O . ALA A 1 184 ? -3.377 10.550 3.762 1.00 96.69 184 ALA A O 1
ATOM 1514 N N . VAL A 1 185 ? -1.403 10.150 4.758 1.00 95.56 185 VAL A N 1
ATOM 1515 C CA . VAL A 1 185 ? -0.682 11.244 4.081 1.00 95.56 185 VAL A CA 1
ATOM 1516 C C . VAL A 1 185 ? -0.710 11.074 2.560 1.00 95.56 185 VAL A C 1
ATOM 1518 O O . VAL A 1 185 ? -0.955 12.037 1.830 1.00 95.56 185 VAL A O 1
ATOM 1521 N N . ALA A 1 186 ? -0.474 9.853 2.068 1.00 89.31 186 ALA A N 1
ATOM 1522 C CA . ALA A 1 186 ? -0.526 9.555 0.639 1.00 89.31 186 ALA A CA 1
ATOM 1523 C C . ALA A 1 186 ? -1.929 9.787 0.051 1.00 89.31 186 ALA A C 1
ATOM 1525 O O . ALA A 1 186 ? -2.048 10.306 -1.063 1.00 89.31 186 ALA A O 1
ATOM 1526 N N . ILE A 1 187 ? -2.981 9.452 0.804 1.00 91.06 187 ILE A N 1
ATOM 1527 C CA . ILE A 1 187 ? -4.368 9.657 0.377 1.00 91.06 187 ILE A CA 1
ATOM 1528 C C . ILE A 1 187 ? -4.706 11.142 0.283 1.00 91.06 187 ILE A C 1
ATOM 1530 O O . ILE A 1 187 ? -5.167 11.577 -0.770 1.00 91.06 187 ILE A O 1
ATOM 1534 N N . HIS A 1 188 ? -4.406 11.938 1.314 1.00 93.00 188 HIS A N 1
ATOM 1535 C CA . HIS A 1 188 ? -4.637 13.390 1.273 1.00 93.00 188 HIS A CA 1
ATOM 1536 C C . HIS A 1 188 ? -3.853 14.080 0.155 1.00 93.00 188 HIS A C 1
ATOM 1538 O O . HIS A 1 188 ? -4.339 15.018 -0.473 1.00 93.00 188 HIS A O 1
ATOM 1544 N N . ARG A 1 189 ? -2.648 13.587 -0.146 1.00 88.38 189 ARG A N 1
ATOM 1545 C CA . ARG A 1 189 ? -1.842 14.064 -1.275 1.00 88.38 189 ARG A CA 1
ATOM 1546 C C . ARG A 1 189 ? -2.391 13.629 -2.642 1.00 88.38 189 ARG A C 1
ATOM 1548 O O . ARG A 1 189 ? -2.039 14.237 -3.653 1.00 88.38 189 ARG A O 1
ATOM 1555 N N . GLY A 1 190 ? -3.185 12.561 -2.697 1.00 79.94 190 GLY A N 1
ATOM 1556 C CA . GLY A 1 190 ? -3.663 11.941 -3.934 1.00 79.94 190 GLY A CA 1
ATOM 1557 C C . GLY A 1 190 ? -2.639 11.039 -4.640 1.00 79.94 190 GLY A C 1
ATOM 1558 O O . GLY A 1 190 ? -2.915 10.551 -5.734 1.00 79.94 190 GLY A O 1
ATOM 1559 N N . ASN A 1 191 ? -1.460 10.789 -4.050 1.00 76.88 191 ASN A N 1
ATOM 1560 C CA . ASN A 1 191 ? -0.497 9.795 -4.540 1.00 76.88 191 ASN A CA 1
ATOM 1561 C C . ASN A 1 191 ? 0.475 9.314 -3.449 1.00 76.88 191 ASN A C 1
ATOM 1563 O O . ASN A 1 191 ? 0.774 10.033 -2.497 1.00 76.88 191 ASN A O 1
ATOM 1567 N N . PHE A 1 192 ? 1.029 8.109 -3.631 1.00 75.81 192 PHE A N 1
ATOM 1568 C CA . PHE A 1 192 ? 2.109 7.606 -2.782 1.00 75.81 192 PHE A CA 1
ATOM 1569 C C . PHE A 1 192 ? 3.429 8.291 -3.141 1.00 75.81 192 PHE A C 1
ATOM 1571 O O . PHE A 1 192 ? 3.979 8.116 -4.227 1.00 75.81 192 PHE A O 1
ATOM 1578 N N . HIS A 1 193 ? 3.968 9.059 -2.201 1.00 75.94 193 HIS A N 1
ATOM 1579 C CA . HIS A 1 193 ? 5.247 9.762 -2.343 1.00 75.94 193 HIS A CA 1
ATOM 1580 C C . HIS A 1 193 ? 6.450 8.975 -1.827 1.00 75.94 193 HIS A C 1
ATOM 1582 O O . HIS A 1 193 ? 7.597 9.407 -1.978 1.00 75.94 193 HIS A O 1
ATOM 1588 N N . ARG A 1 194 ? 6.191 7.832 -1.196 1.00 77.06 194 ARG A N 1
ATOM 1589 C CA . ARG A 1 194 ? 7.182 6.861 -0.740 1.00 77.06 194 ARG A CA 1
ATOM 1590 C C . ARG A 1 194 ? 6.560 5.461 -0.724 1.00 77.06 194 ARG A C 1
ATOM 1592 O O . ARG A 1 194 ? 5.343 5.356 -0.595 1.00 77.06 194 ARG A O 1
ATOM 1599 N N . PRO A 1 195 ? 7.374 4.395 -0.801 1.00 73.62 195 PRO A N 1
ATOM 1600 C CA . PRO A 1 195 ? 6.900 3.046 -0.519 1.00 73.62 195 PRO A CA 1
ATOM 1601 C C . PRO A 1 195 ? 6.330 2.956 0.900 1.00 73.62 195 PRO A C 1
ATOM 1603 O O . PRO A 1 195 ? 6.920 3.499 1.844 1.00 73.62 195 PRO A O 1
ATOM 1606 N N . LEU A 1 196 ? 5.210 2.252 1.038 1.00 82.31 196 LEU A N 1
ATOM 1607 C CA . LEU A 1 196 ? 4.605 1.904 2.318 1.00 82.31 196 LEU A CA 1
ATOM 1608 C C . LEU A 1 196 ? 4.758 0.402 2.530 1.00 82.31 196 LEU A C 1
ATOM 1610 O O . LEU A 1 196 ? 4.485 -0.380 1.623 1.00 82.31 196 LEU A O 1
ATOM 1614 N N . ALA A 1 197 ? 5.273 0.028 3.699 1.00 81.62 197 ALA A N 1
ATOM 1615 C CA . ALA A 1 197 ? 5.477 -1.370 4.073 1.00 81.62 197 ALA A CA 1
ATOM 1616 C C . ALA A 1 197 ? 4.287 -1.944 4.855 1.00 81.62 197 ALA A C 1
ATOM 1618 O O . ALA A 1 197 ? 4.072 -3.149 4.824 1.00 81.62 197 ALA A O 1
ATOM 1619 N N . THR A 1 198 ? 3.543 -1.071 5.533 1.00 91.12 198 THR A N 1
ATOM 1620 C CA . THR A 1 198 ? 2.405 -1.413 6.382 1.00 91.12 198 THR A CA 1
ATOM 1621 C C . THR A 1 198 ? 1.304 -0.389 6.138 1.00 91.12 198 THR A C 1
ATOM 1623 O O . THR A 1 198 ? 1.596 0.805 6.010 1.00 91.12 198 THR A O 1
ATOM 1626 N N . LEU A 1 199 ? 0.059 -0.850 6.070 1.00 94.81 199 LEU A N 1
ATOM 1627 C CA . LEU A 1 199 ? -1.128 -0.007 6.111 1.00 94.81 199 LEU A CA 1
ATOM 1628 C C . LEU A 1 199 ? -1.546 0.174 7.570 1.00 94.81 199 LEU A C 1
ATOM 1630 O O . LEU A 1 199 ? -1.920 -0.788 8.229 1.00 94.81 199 LEU A O 1
ATOM 1634 N N . GLU A 1 200 ? -1.466 1.401 8.070 1.00 95.75 200 GLU A N 1
ATOM 1635 C CA . GLU A 1 200 ? -1.849 1.733 9.444 1.00 95.75 200 GLU A CA 1
ATOM 1636 C C . GLU A 1 200 ? -3.312 2.181 9.473 1.00 95.75 200 GLU A C 1
ATOM 1638 O O . GLU A 1 200 ? -3.723 3.075 8.723 1.00 95.75 200 GLU A O 1
ATOM 1643 N N . VAL A 1 201 ? -4.099 1.552 10.339 1.00 97.19 201 VAL A N 1
ATOM 1644 C CA . VAL A 1 201 ? -5.538 1.771 10.468 1.00 97.19 201 VAL A CA 1
ATOM 1645 C C . VAL A 1 201 ? -5.861 2.020 11.928 1.00 97.19 201 VAL A C 1
ATOM 1647 O O . VAL A 1 201 ? -5.508 1.221 12.786 1.00 97.19 201 VAL A O 1
ATOM 1650 N N . VAL A 1 202 ? -6.550 3.116 12.213 1.00 96.31 202 VAL A N 1
ATOM 1651 C CA . VAL A 1 202 ? -7.187 3.338 13.510 1.00 96.31 202 VAL A CA 1
ATOM 1652 C C . VAL A 1 202 ? -8.567 2.703 13.468 1.00 96.31 202 VAL A C 1
ATOM 1654 O O . VAL A 1 202 ? -9.296 2.888 12.493 1.00 96.31 202 VAL A O 1
ATOM 1657 N N . ILE A 1 203 ? -8.922 1.948 14.500 1.00 96.25 203 ILE A N 1
ATOM 1658 C CA . ILE A 1 203 ? -10.172 1.190 14.545 1.00 96.25 203 ILE A CA 1
ATOM 1659 C C . ILE A 1 203 ? -10.755 1.184 15.954 1.00 96.25 203 ILE A C 1
ATOM 1661 O O . ILE A 1 203 ? -10.011 1.201 16.934 1.00 96.25 203 ILE A O 1
ATOM 1665 N N . GLU A 1 204 ? -12.078 1.175 16.041 1.00 94.12 204 GLU A N 1
ATOM 1666 C CA . GLU A 1 204 ? -12.820 0.964 17.285 1.00 94.12 204 GLU A CA 1
ATOM 1667 C C . GLU A 1 204 ? -12.319 -0.293 18.021 1.00 94.12 204 GLU A C 1
ATOM 1669 O O . GLU A 1 204 ? -12.062 -1.322 17.390 1.00 94.12 204 GLU A O 1
ATOM 1674 N N . ASP A 1 205 ? -12.159 -0.219 19.349 1.00 93.81 205 ASP A N 1
ATOM 1675 C CA . ASP A 1 205 ? -11.729 -1.356 20.184 1.00 93.81 205 ASP A CA 1
ATOM 1676 C C . ASP A 1 205 ? -12.884 -2.335 20.457 1.00 93.81 205 ASP A C 1
ATOM 1678 O O . ASP A 1 205 ? -13.247 -2.622 21.595 1.00 93.81 205 ASP A O 1
ATOM 1682 N N . ASP A 1 206 ? -13.456 -2.867 19.377 1.00 93.88 206 ASP A N 1
ATOM 1683 C CA . ASP A 1 206 ? -14.347 -4.025 19.400 1.00 93.88 206 ASP A CA 1
ATOM 1684 C C . ASP A 1 206 ? -13.638 -5.214 18.740 1.00 93.88 206 ASP A C 1
ATOM 1686 O O . ASP A 1 206 ? -13.819 -5.555 17.566 1.00 93.88 206 ASP A O 1
ATOM 1690 N N . ARG A 1 207 ? -12.729 -5.815 19.512 1.00 94.19 207 ARG A N 1
ATOM 1691 C CA . ARG A 1 207 ? -11.827 -6.878 19.047 1.00 94.19 207 ARG A CA 1
ATOM 1692 C C . ARG A 1 207 ? -12.563 -8.133 18.604 1.00 94.19 207 ARG A C 1
ATOM 1694 O O . ARG A 1 207 ? -12.140 -8.761 17.635 1.00 94.19 207 ARG A O 1
ATOM 1701 N N . GLU A 1 208 ? -13.642 -8.497 19.289 1.00 94.69 208 GLU A N 1
ATOM 1702 C CA . GLU A 1 208 ? -14.431 -9.678 18.932 1.00 94.69 208 GLU A CA 1
ATOM 1703 C C . GLU A 1 208 ? -15.179 -9.456 17.620 1.00 94.69 208 GLU A C 1
ATOM 1705 O O . GLU A 1 208 ? -15.137 -10.308 16.727 1.00 94.69 208 GLU A O 1
ATOM 1710 N N . LYS A 1 209 ? -15.769 -8.270 17.438 1.00 96.06 209 LYS A N 1
ATOM 1711 C CA . LYS A 1 209 ? -16.392 -7.896 16.171 1.00 96.06 209 LYS A CA 1
ATOM 1712 C C . LYS A 1 209 ? -15.383 -7.843 15.030 1.00 96.06 209 LYS A C 1
ATOM 1714 O O . LYS A 1 209 ? -15.647 -8.401 13.967 1.00 96.06 209 LYS A O 1
ATOM 1719 N N . LEU A 1 210 ? -14.205 -7.253 15.247 1.00 97.00 210 LEU A N 1
ATOM 1720 C CA . LEU A 1 210 ? -13.146 -7.220 14.237 1.00 97.00 210 LEU A CA 1
ATOM 1721 C C . LEU A 1 210 ? -12.687 -8.632 13.843 1.00 97.00 210 LEU A C 1
ATOM 1723 O O . LEU A 1 210 ? -12.564 -8.919 12.652 1.00 97.00 210 LEU A O 1
ATOM 1727 N N . ARG A 1 211 ? -12.474 -9.530 14.816 1.00 96.62 211 ARG A N 1
ATOM 1728 C CA . ARG A 1 211 ? -12.147 -10.941 14.542 1.00 96.62 211 ARG A CA 1
ATOM 1729 C C . ARG A 1 211 ? -13.218 -11.604 13.690 1.00 96.62 211 ARG A C 1
ATOM 1731 O O . ARG A 1 211 ? -12.874 -12.291 12.734 1.00 96.62 211 ARG A O 1
ATOM 1738 N N . LYS A 1 212 ? -14.496 -11.390 14.014 1.00 96.56 212 LYS A N 1
ATOM 1739 C CA . LYS A 1 212 ? -15.620 -11.950 13.258 1.00 96.56 212 LYS A CA 1
ATOM 1740 C C . LYS A 1 212 ? -15.625 -11.457 11.806 1.00 96.56 212 LYS A C 1
ATOM 1742 O O . LYS A 1 212 ? -15.602 -12.287 10.903 1.00 96.56 212 LYS A O 1
ATOM 1747 N N . ILE A 1 213 ? -15.564 -10.139 11.593 1.00 96.56 213 ILE A N 1
ATOM 1748 C CA . ILE A 1 213 ? -15.556 -9.511 10.258 1.00 96.56 213 ILE A CA 1
ATOM 1749 C C . ILE A 1 213 ? -14.416 -10.062 9.389 1.00 96.56 213 ILE A C 1
ATOM 1751 O O . ILE A 1 213 ? -14.613 -10.390 8.220 1.00 96.56 213 ILE A O 1
ATOM 1755 N N . LEU A 1 214 ? -13.209 -10.167 9.955 1.00 95.81 214 LEU A N 1
ATOM 1756 C CA . LEU A 1 214 ? -12.040 -10.660 9.225 1.00 95.81 214 LEU A CA 1
ATOM 1757 C C . LEU A 1 214 ? -12.149 -12.163 8.930 1.00 95.81 214 LEU A C 1
ATOM 1759 O O . LEU A 1 214 ? -11.883 -12.590 7.805 1.00 95.81 214 LEU A O 1
ATOM 1763 N N . ARG A 1 215 ? -12.619 -12.959 9.895 1.00 94.75 215 ARG A N 1
ATOM 1764 C CA . ARG A 1 215 ? -12.786 -14.409 9.738 1.00 94.75 215 ARG A CA 1
ATOM 1765 C C . ARG A 1 215 ? -13.812 -14.774 8.668 1.00 94.75 215 ARG A C 1
ATOM 1767 O O . ARG A 1 215 ? -13.589 -15.730 7.939 1.00 94.75 215 ARG A O 1
ATOM 1774 N N . GLU A 1 216 ? -14.886 -13.998 8.519 1.00 93.88 216 GLU A N 1
ATOM 1775 C CA . GLU A 1 216 ? -15.881 -14.165 7.441 1.00 93.88 216 GLU A CA 1
ATOM 1776 C C . GLU A 1 216 ? -15.296 -13.979 6.028 1.00 93.88 216 GLU A C 1
ATOM 1778 O O . GLU A 1 216 ? -15.960 -14.270 5.031 1.00 93.88 216 GLU A O 1
ATOM 1783 N N . LYS A 1 217 ? -14.065 -13.469 5.928 1.00 92.50 217 LYS A N 1
ATOM 1784 C CA . LYS A 1 217 ? -13.320 -13.271 4.681 1.00 92.50 217 LYS A CA 1
ATOM 1785 C C . LYS A 1 217 ? -12.050 -14.120 4.616 1.00 92.50 217 LYS A C 1
ATOM 1787 O O . LYS A 1 217 ? -11.196 -13.834 3.779 1.00 92.50 217 LYS A O 1
ATOM 1792 N N . ASP A 1 218 ? -11.925 -15.114 5.497 1.00 93.25 218 ASP A N 1
ATOM 1793 C CA . ASP A 1 218 ? -10.741 -15.966 5.654 1.00 93.25 218 ASP A CA 1
ATOM 1794 C C . ASP A 1 218 ? -9.454 -15.167 5.938 1.00 93.25 218 ASP A C 1
ATOM 1796 O O . ASP A 1 218 ? -8.359 -15.528 5.507 1.00 93.25 218 ASP A O 1
ATOM 1800 N N . ILE A 1 219 ? -9.582 -14.049 6.663 1.00 94.19 219 ILE A N 1
ATOM 1801 C CA . ILE A 1 219 ? -8.468 -13.189 7.070 1.00 94.19 219 ILE A CA 1
ATOM 1802 C C . ILE A 1 219 ? -8.176 -13.417 8.560 1.00 94.19 219 ILE A C 1
ATOM 1804 O O . ILE A 1 219 ? -9.046 -13.236 9.414 1.00 94.19 219 ILE A O 1
ATOM 1808 N N . GLU A 1 220 ? -6.940 -13.797 8.885 1.00 94.31 220 GLU A N 1
ATOM 1809 C CA . GLU A 1 220 ? -6.513 -14.066 10.261 1.00 94.31 220 GLU A CA 1
ATOM 1810 C C . GLU A 1 220 ? -6.064 -12.788 10.986 1.00 94.31 220 GLU A C 1
ATOM 1812 O O . GLU A 1 220 ? -5.193 -12.057 10.516 1.00 94.31 220 GLU A O 1
ATOM 1817 N N . LEU A 1 221 ? -6.622 -12.540 12.176 1.00 96.38 221 LEU A N 1
ATOM 1818 C CA . LEU A 1 221 ? -6.221 -11.430 13.039 1.00 96.38 221 LEU A CA 1
ATOM 1819 C C . LEU A 1 221 ? -5.350 -11.918 14.196 1.00 96.38 221 LEU A C 1
ATOM 1821 O O . LEU A 1 221 ? -5.829 -12.594 15.107 1.00 96.38 221 LEU A O 1
ATOM 1825 N N . THR A 1 222 ? -4.106 -11.452 14.234 1.00 96.44 222 THR A N 1
ATOM 1826 C CA . THR A 1 222 ? -3.233 -11.589 15.404 1.00 96.44 222 THR A CA 1
ATOM 1827 C C . THR A 1 222 ? -3.327 -10.333 16.264 1.00 96.44 222 THR A C 1
ATOM 1829 O O . THR A 1 222 ? -3.245 -9.224 15.743 1.00 96.44 222 THR A O 1
ATOM 1832 N N . ILE A 1 223 ? -3.482 -10.471 17.582 1.00 95.69 223 ILE A N 1
ATOM 1833 C CA . ILE A 1 223 ? -3.466 -9.333 18.514 1.00 95.69 223 ILE A CA 1
ATOM 1834 C C . ILE A 1 223 ? -2.292 -9.500 19.474 1.00 95.69 223 ILE A C 1
ATOM 1836 O O . ILE A 1 223 ? -2.175 -10.524 20.139 1.00 95.69 223 ILE A O 1
ATOM 1840 N N . GLU A 1 224 ? -1.447 -8.477 19.570 1.00 94.62 224 GLU A N 1
ATOM 1841 C CA . GLU A 1 224 ? -0.242 -8.484 20.400 1.00 94.62 224 GLU A CA 1
ATOM 1842 C C . GLU A 1 224 ? -0.157 -7.222 21.262 1.00 94.62 224 GLU A C 1
ATOM 1844 O O . GLU A 1 224 ? -0.597 -6.140 20.865 1.00 94.62 224 GLU A O 1
ATOM 1849 N N . ASN A 1 225 ? 0.479 -7.339 22.430 1.00 88.50 225 ASN A N 1
ATOM 1850 C CA . ASN A 1 225 ? 0.866 -6.191 23.241 1.00 88.50 225 ASN A CA 1
ATOM 1851 C C . ASN A 1 225 ? 2.343 -5.849 22.980 1.00 88.50 225 ASN A C 1
ATOM 1853 O O . ASN A 1 225 ? 3.239 -6.602 23.357 1.00 88.50 225 ASN A O 1
ATOM 1857 N N . LYS A 1 226 ? 2.610 -4.711 22.327 1.00 80.62 226 LYS A N 1
ATOM 1858 C CA . LYS A 1 226 ? 3.965 -4.245 21.987 1.00 80.62 226 LYS A CA 1
ATOM 1859 C C . LYS A 1 226 ? 4.340 -2.979 22.747 1.00 80.62 226 LYS A C 1
ATOM 1861 O O . LYS A 1 226 ? 4.040 -1.857 22.322 1.00 80.62 226 LYS A O 1
ATOM 1866 N N . GLY A 1 227 ? 5.079 -3.169 23.840 1.00 73.38 227 GLY A N 1
ATOM 1867 C CA . GLY A 1 227 ? 5.540 -2.076 24.698 1.00 73.38 227 GLY A CA 1
ATOM 1868 C C . GLY A 1 227 ? 4.372 -1.371 25.383 1.00 73.38 227 GLY A C 1
ATOM 1869 O O . GLY A 1 227 ? 4.245 -0.157 25.262 1.00 73.38 227 GLY A O 1
ATOM 1870 N N . GLY A 1 228 ? 3.475 -2.146 26.003 1.00 79.19 228 GLY A N 1
ATOM 1871 C CA . GLY A 1 228 ? 2.297 -1.636 26.716 1.00 79.19 228 GLY A CA 1
ATOM 1872 C C . GLY A 1 228 ? 1.160 -1.152 25.811 1.00 79.19 228 GLY A C 1
ATOM 1873 O O . GLY A 1 228 ? 0.256 -0.468 26.278 1.00 79.19 228 GLY A O 1
ATOM 1874 N N . ARG A 1 229 ? 1.203 -1.465 24.511 1.00 86.50 229 ARG A N 1
ATOM 1875 C CA . ARG A 1 229 ? 0.236 -1.001 23.511 1.00 86.50 229 ARG A CA 1
ATOM 1876 C C . ARG A 1 229 ? -0.357 -2.186 22.775 1.00 86.50 229 ARG A C 1
ATOM 1878 O O . ARG A 1 229 ? 0.377 -2.947 22.145 1.00 86.50 229 ARG A O 1
ATOM 1885 N N . LEU A 1 230 ? -1.677 -2.303 22.814 1.00 90.44 230 LEU A N 1
ATOM 1886 C CA . LEU A 1 230 ? -2.392 -3.332 22.076 1.00 90.44 230 LEU A CA 1
ATOM 1887 C C . LEU A 1 230 ? -2.422 -2.987 20.581 1.00 90.44 230 LEU A C 1
ATOM 1889 O O . LEU A 1 230 ? -2.677 -1.838 20.202 1.00 90.44 230 LEU A O 1
ATOM 1893 N N . ARG A 1 231 ? -2.119 -3.972 19.736 1.00 94.56 231 ARG A N 1
ATOM 1894 C CA . ARG A 1 231 ? -2.099 -3.851 18.275 1.00 94.56 231 ARG A CA 1
ATOM 1895 C C . ARG A 1 231 ? -2.671 -5.096 17.627 1.00 94.56 231 ARG A C 1
ATOM 1897 O O . ARG A 1 231 ? -2.386 -6.201 18.077 1.00 94.56 231 ARG A O 1
ATOM 1904 N N . GLY A 1 232 ? -3.456 -4.902 16.575 1.00 96.69 232 GLY A N 1
ATOM 1905 C CA . GLY A 1 232 ? -3.904 -5.975 15.698 1.00 96.69 232 GLY A CA 1
ATOM 1906 C C . GLY A 1 232 ? -3.043 -6.026 14.440 1.00 96.69 232 GLY A C 1
ATOM 1907 O O . GLY A 1 232 ? -2.620 -4.989 13.936 1.00 96.69 232 GLY A O 1
ATOM 1908 N N . TYR A 1 233 ? -2.799 -7.219 13.921 1.00 96.94 233 TYR A N 1
ATOM 1909 C CA . TYR A 1 233 ? -2.021 -7.449 12.713 1.00 96.94 233 TYR A CA 1
ATOM 1910 C C . TYR A 1 233 ? -2.719 -8.475 11.831 1.00 96.94 233 TYR A C 1
ATOM 1912 O O . TYR A 1 233 ? -3.202 -9.495 12.318 1.00 96.94 233 TYR A O 1
ATOM 1920 N N . THR A 1 234 ? -2.737 -8.198 10.534 1.00 96.31 234 THR A N 1
ATOM 1921 C CA . THR A 1 234 ? -3.151 -9.142 9.495 1.00 96.31 234 THR A CA 1
ATOM 1922 C C . THR A 1 234 ? -2.344 -8.892 8.229 1.00 96.31 234 THR A C 1
ATOM 1924 O O . THR A 1 234 ? -1.776 -7.812 8.049 1.00 96.31 234 THR A O 1
ATOM 1927 N N . ASP A 1 235 ? -2.349 -9.860 7.322 1.00 94.38 235 ASP A N 1
ATOM 1928 C CA . ASP A 1 235 ? -1.889 -9.685 5.951 1.00 94.38 235 ASP A CA 1
ATOM 1929 C C . ASP A 1 235 ? -3.091 -9.674 4.996 1.00 94.38 235 ASP A C 1
ATOM 1931 O O . ASP A 1 235 ? -3.976 -10.521 5.079 1.00 94.38 235 ASP A O 1
ATOM 1935 N N . ILE A 1 236 ? -3.137 -8.702 4.083 1.00 90.12 236 ILE A N 1
ATOM 1936 C CA . ILE A 1 236 ? -4.103 -8.656 2.977 1.00 90.12 236 ILE A CA 1
ATOM 1937 C C . ILE A 1 236 ? -3.300 -8.617 1.690 1.00 90.12 236 ILE A C 1
ATOM 1939 O O . ILE A 1 236 ? -2.643 -7.612 1.428 1.00 90.12 236 ILE A O 1
ATOM 1943 N N . ASP A 1 237 ? -3.351 -9.690 0.894 1.00 83.31 237 ASP A N 1
ATOM 1944 C CA . ASP A 1 237 ? -2.525 -9.850 -0.311 1.00 83.31 237 ASP A CA 1
ATOM 1945 C C . ASP A 1 237 ? -1.083 -9.426 -0.032 1.00 83.31 237 ASP A C 1
ATOM 1947 O O . ASP A 1 237 ? -0.644 -8.406 -0.556 1.00 83.31 237 ASP A O 1
ATOM 1951 N N . HIS A 1 238 ? -0.389 -10.124 0.878 1.00 85.88 238 HIS A N 1
ATOM 1952 C CA . HIS A 1 238 ? 1.016 -9.875 1.256 1.00 85.88 238 HIS A CA 1
ATOM 1953 C C . HIS A 1 238 ? 1.352 -8.459 1.777 1.00 85.88 238 HIS A C 1
ATOM 1955 O O . HIS A 1 238 ? 2.520 -8.170 2.053 1.00 85.88 238 HIS A O 1
ATOM 1961 N N . ILE A 1 239 ? 0.362 -7.576 1.938 1.00 91.62 239 ILE A N 1
ATOM 1962 C CA . ILE A 1 239 ? 0.510 -6.263 2.561 1.00 91.62 239 ILE A CA 1
ATOM 1963 C C . ILE A 1 239 ? 0.108 -6.363 4.028 1.00 91.62 239 ILE A C 1
ATOM 1965 O O . ILE A 1 239 ? -1.040 -6.669 4.354 1.00 91.62 239 ILE A O 1
ATOM 1969 N N . LYS A 1 240 ? 1.052 -6.020 4.906 1.00 94.69 240 LYS A N 1
ATOM 1970 C CA . LYS A 1 240 ? 0.808 -5.934 6.344 1.00 94.69 240 LYS A CA 1
ATOM 1971 C C . LYS A 1 240 ? -0.176 -4.817 6.641 1.00 94.69 240 LYS A C 1
ATOM 1973 O O . LYS A 1 240 ? 0.030 -3.678 6.215 1.00 94.69 240 LYS A O 1
ATOM 1978 N N . VAL A 1 241 ? -1.192 -5.120 7.430 1.00 96.94 241 VAL A N 1
ATOM 1979 C CA . VAL A 1 241 ? -2.120 -4.146 7.998 1.00 96.94 241 VAL A CA 1
ATOM 1980 C C . VAL A 1 241 ? -1.929 -4.141 9.509 1.00 96.94 241 VAL A C 1
ATOM 1982 O O . VAL A 1 241 ? -1.950 -5.189 10.150 1.00 96.94 241 VAL A O 1
ATOM 1985 N N . GLU A 1 242 ? -1.708 -2.956 10.068 1.00 97.00 242 GLU A N 1
ATOM 1986 C CA . GLU A 1 242 ? -1.645 -2.727 11.509 1.00 97.00 242 GLU A CA 1
ATOM 1987 C C . GLU A 1 242 ? -2.913 -2.003 11.957 1.00 97.00 242 GLU A C 1
ATOM 1989 O O . GLU A 1 242 ? -3.204 -0.895 11.502 1.00 97.00 242 GLU A O 1
ATOM 1994 N N . PHE A 1 243 ? -3.634 -2.626 12.882 1.00 97.06 243 PHE A N 1
ATOM 1995 C CA . PHE A 1 243 ? -4.777 -2.056 13.573 1.00 97.06 243 PHE A CA 1
ATOM 1996 C C . PHE A 1 243 ? -4.330 -1.418 14.891 1.00 97.06 243 PHE A C 1
ATOM 1998 O O . PHE A 1 243 ? -3.766 -2.071 15.776 1.00 97.06 243 PHE A O 1
ATOM 2005 N N . ILE A 1 244 ? -4.603 -0.124 15.015 1.00 95.44 244 ILE A N 1
ATOM 2006 C CA . ILE A 1 244 ? -4.387 0.696 16.200 1.00 95.44 244 ILE A CA 1
ATOM 2007 C C . ILE A 1 244 ? -5.752 0.888 16.860 1.00 95.44 244 ILE A C 1
ATOM 2009 O O . ILE A 1 244 ? -6.582 1.654 16.367 1.00 95.44 244 ILE A O 1
ATOM 2013 N N . PHE A 1 245 ? -5.979 0.170 17.957 1.00 94.88 245 PHE A N 1
ATOM 2014 C CA . PHE A 1 245 ? -7.236 0.228 18.697 1.00 94.88 245 PHE A CA 1
ATOM 2015 C C . PHE A 1 245 ? -7.422 1.592 19.374 1.00 94.88 245 PHE A C 1
ATOM 2017 O O . PHE A 1 245 ? -6.471 2.165 19.918 1.00 94.88 245 PHE A O 1
ATOM 2024 N N . GLN A 1 246 ? -8.641 2.119 19.287 1.00 91.69 246 GLN A N 1
ATOM 2025 C CA . GLN A 1 246 ? -9.057 3.361 19.927 1.00 91.69 246 GLN A CA 1
ATOM 2026 C C . GLN A 1 246 ? -9.285 3.153 21.425 1.00 91.69 246 GLN A C 1
ATOM 2028 O O . GLN A 1 246 ? -9.987 2.230 21.815 1.00 91.69 246 GLN A O 1
ATOM 2033 N N . ASN A 1 247 ? -8.737 4.041 22.255 1.00 80.19 247 ASN A N 1
ATOM 2034 C CA . ASN A 1 247 ? -8.989 4.028 23.700 1.00 80.19 247 ASN A CA 1
ATOM 2035 C C . ASN A 1 247 ? -10.288 4.778 24.051 1.00 80.19 247 ASN A C 1
ATOM 2037 O O . ASN A 1 247 ? -11.011 4.361 24.944 1.00 80.19 247 ASN A O 1
ATOM 2041 N N . ASP A 1 248 ? -10.564 5.870 23.328 1.00 76.75 248 ASP A N 1
ATOM 2042 C CA . ASP A 1 248 ? -11.767 6.710 23.423 1.00 76.75 248 ASP A CA 1
ATOM 2043 C C . ASP A 1 248 ? -12.254 7.032 21.996 1.00 76.75 248 ASP A C 1
ATOM 2045 O O . ASP A 1 248 ? -11.527 6.778 21.031 1.00 76.75 248 ASP A O 1
ATOM 2049 N N . GLN A 1 249 ? -13.424 7.672 21.839 1.00 76.81 249 GLN A N 1
ATOM 2050 C CA . GLN A 1 249 ? -14.046 7.953 20.529 1.00 76.81 249 GLN A CA 1
ATOM 2051 C C . GLN A 1 249 ? -13.093 8.517 19.457 1.00 76.81 249 GLN A C 1
ATOM 2053 O O . GLN A 1 249 ? -13.304 8.218 18.282 1.00 76.81 249 GLN A O 1
ATOM 2058 N N . ASN A 1 250 ? -12.078 9.306 19.837 1.00 86.44 250 ASN A N 1
ATOM 2059 C CA . ASN A 1 250 ? -11.061 9.854 18.934 1.00 86.44 250 ASN A CA 1
ATOM 2060 C C . ASN A 1 250 ? -9.627 9.819 19.513 1.00 86.44 250 ASN A C 1
ATOM 2062 O O . ASN A 1 250 ? -8.808 10.693 19.219 1.00 86.44 250 ASN A O 1
ATOM 2066 N N . ALA A 1 251 ? -9.303 8.832 20.352 1.00 90.56 251 ALA A N 1
ATOM 2067 C CA . ALA A 1 251 ? -7.981 8.732 20.975 1.00 90.56 251 ALA A CA 1
ATOM 2068 C C . ALA A 1 251 ? -7.313 7.382 20.719 1.00 90.56 251 ALA A C 1
ATOM 2070 O O . ALA A 1 251 ? -7.962 6.342 20.747 1.00 90.56 251 ALA A O 1
ATOM 2071 N N . ILE A 1 252 ? -5.995 7.393 20.529 1.00 91.81 252 ILE A N 1
ATOM 2072 C CA . ILE A 1 252 ? -5.156 6.200 20.367 1.00 91.81 252 ILE A CA 1
ATOM 2073 C C . ILE A 1 252 ? -3.903 6.294 21.235 1.00 91.81 252 ILE A C 1
ATOM 2075 O O . ILE A 1 252 ? -3.424 7.383 21.549 1.00 91.81 252 ILE A O 1
ATOM 2079 N N . GLN A 1 253 ? -3.319 5.146 21.574 1.00 89.69 253 GLN A N 1
ATOM 2080 C CA . GLN A 1 253 ? -2.028 5.092 22.260 1.00 89.69 253 GLN A CA 1
ATOM 2081 C C . GLN A 1 253 ? -0.878 4.942 21.254 1.00 89.69 253 GLN A C 1
ATOM 2083 O O . GLN A 1 253 ? -0.723 3.882 20.642 1.00 89.69 253 GLN A O 1
ATOM 2088 N N . LEU A 1 254 ? -0.035 5.965 21.103 1.00 87.62 254 LEU A N 1
ATOM 2089 C CA . LEU A 1 254 ? 1.196 5.935 20.301 1.00 87.62 254 LEU A CA 1
ATOM 2090 C C . LEU A 1 254 ? 2.420 5.599 21.174 1.00 87.62 254 LEU A C 1
ATOM 2092 O O . LEU A 1 254 ? 2.301 5.368 22.374 1.00 87.62 254 LEU A O 1
ATOM 2096 N N . SER A 1 255 ? 3.610 5.477 20.570 1.00 82.94 255 SER A N 1
ATOM 2097 C CA . SER A 1 255 ? 4.855 5.169 21.313 1.00 82.94 255 SER A CA 1
ATOM 2098 C C . SER A 1 255 ? 5.253 6.255 22.306 1.00 82.94 255 SER A C 1
ATOM 2100 O O . SER A 1 255 ? 5.953 5.975 23.268 1.00 82.94 255 SER A O 1
ATOM 2102 N N . ASP A 1 256 ? 4.825 7.481 22.046 1.00 81.38 256 ASP A N 1
ATOM 2103 C CA . ASP A 1 256 ? 5.128 8.682 22.812 1.00 81.38 256 ASP A CA 1
ATOM 2104 C C . ASP A 1 256 ? 3.969 9.102 23.734 1.00 81.38 256 ASP A C 1
ATOM 2106 O O . ASP A 1 256 ? 4.035 10.170 24.340 1.00 81.38 256 ASP A O 1
ATOM 2110 N N . GLY A 1 257 ? 2.907 8.291 23.847 1.00 86.75 257 GLY A N 1
ATOM 2111 C CA . GLY A 1 257 ? 1.781 8.508 24.760 1.00 86.75 257 GLY A CA 1
ATOM 2112 C C . GLY A 1 257 ? 0.407 8.531 24.079 1.00 86.75 257 GLY A C 1
ATOM 2113 O O . GLY A 1 257 ? 0.262 8.176 22.908 1.00 86.75 257 GLY A O 1
ATOM 2114 N N . LYS A 1 258 ? -0.613 8.979 24.825 1.00 91.19 258 LYS A N 1
ATOM 2115 C CA . LYS A 1 258 ? -1.974 9.199 24.304 1.00 91.19 258 LYS A CA 1
ATOM 2116 C C . LYS A 1 258 ? -1.935 10.250 23.193 1.00 91.19 258 LYS A C 1
ATOM 2118 O O . LYS A 1 258 ? -1.210 11.243 23.303 1.00 91.19 258 LYS A O 1
ATOM 2123 N N . PHE A 1 259 ? -2.678 10.029 22.119 1.00 93.00 259 PHE A N 1
ATOM 2124 C CA . PHE A 1 259 ? -2.830 10.952 21.002 1.00 93.00 259 PHE A CA 1
ATOM 2125 C C . PHE A 1 259 ? -4.303 11.058 20.621 1.00 93.00 259 PHE A C 1
ATOM 2127 O O . PHE A 1 259 ? -4.955 10.043 20.387 1.00 93.00 259 PHE A O 1
ATOM 2134 N N . GLU A 1 260 ? -4.801 12.286 20.538 1.00 93.94 260 GLU A N 1
ATOM 2135 C CA . GLU A 1 260 ? -6.174 12.596 20.150 1.00 93.94 260 GLU A CA 1
ATOM 2136 C C . GLU A 1 260 ? -6.174 13.208 18.748 1.00 93.94 260 GLU A C 1
ATOM 2138 O O . GLU A 1 260 ? -5.315 14.032 18.416 1.00 93.94 260 GLU A O 1
ATOM 2143 N N . PHE A 1 261 ? -7.111 12.773 17.911 1.00 94.19 261 PHE A N 1
ATOM 2144 C CA . PHE A 1 261 ? -7.326 13.326 16.576 1.00 94.19 261 PHE A CA 1
ATOM 2145 C C . PHE A 1 261 ? -8.695 14.000 16.487 1.00 94.19 261 PHE A C 1
ATOM 2147 O O . PHE A 1 261 ? -9.605 13.694 17.249 1.00 94.19 261 PHE A O 1
ATOM 2154 N N . GLU A 1 262 ? -8.844 14.943 15.564 1.00 92.38 262 GLU A N 1
ATOM 2155 C CA . GLU A 1 262 ? -10.056 15.760 15.467 1.00 92.38 262 GLU A CA 1
ATOM 2156 C C . GLU A 1 262 ? -11.171 15.018 14.742 1.00 92.38 262 GLU A C 1
ATOM 2158 O O . GLU A 1 262 ? -12.304 14.976 15.224 1.00 92.38 262 GLU A O 1
ATOM 2163 N N . ASN A 1 263 ? -10.864 14.430 13.581 1.00 93.12 263 ASN A N 1
ATOM 2164 C CA . ASN A 1 263 ? -11.898 13.834 12.747 1.00 93.12 263 ASN A CA 1
ATOM 2165 C C . ASN A 1 263 ? -11.392 12.694 11.848 1.00 93.12 263 ASN A C 1
ATOM 2167 O O . ASN A 1 263 ? -10.203 12.557 11.552 1.00 93.12 263 ASN A O 1
ATOM 2171 N N . VAL A 1 264 ? -12.347 11.897 11.366 1.00 94.38 264 VAL A N 1
ATOM 2172 C CA . VAL A 1 264 ? -12.185 10.942 10.270 1.00 94.38 264 VAL A CA 1
ATOM 2173 C C . VAL A 1 264 ? -12.926 11.493 9.049 1.00 94.38 264 VAL A C 1
ATOM 2175 O O . VAL A 1 264 ? -14.153 11.524 8.997 1.00 94.38 264 VAL A O 1
ATOM 2178 N N . GLU A 1 265 ? -12.180 11.922 8.040 1.00 95.06 265 GLU A N 1
ATOM 2179 C CA . GLU A 1 265 ? -12.701 12.489 6.801 1.00 95.06 265 GLU A CA 1
ATOM 2180 C C . GLU A 1 265 ? -12.913 11.410 5.733 1.00 95.06 265 GLU A C 1
ATOM 2182 O O . GLU A 1 265 ? -12.098 10.503 5.565 1.00 95.06 265 GLU A O 1
ATOM 2187 N N . LYS A 1 266 ? -13.964 11.542 4.917 1.00 95.12 266 LYS A N 1
ATOM 2188 C CA . LYS A 1 266 ? -14.138 10.705 3.723 1.00 95.12 266 LYS A CA 1
ATOM 2189 C C . LYS A 1 266 ? -13.381 11.325 2.546 1.00 95.12 266 LYS A C 1
ATOM 2191 O O . LYS A 1 266 ? -13.787 12.361 2.020 1.00 95.12 266 LYS A O 1
ATOM 2196 N N . LYS A 1 267 ? -12.292 10.694 2.100 1.00 94.25 267 LYS A N 1
ATOM 2197 C CA . LYS A 1 267 ? -11.451 11.182 0.990 1.00 94.25 267 LYS A CA 1
ATOM 2198 C C . LYS A 1 267 ? -11.506 10.269 -0.218 1.00 94.25 267 LYS A C 1
ATOM 2200 O O . LYS A 1 267 ? -11.517 9.045 -0.104 1.00 94.25 267 LYS A O 1
ATOM 2205 N N . ARG A 1 268 ? -11.479 10.883 -1.401 1.00 87.06 268 ARG A N 1
ATOM 2206 C CA . ARG A 1 268 ? -11.345 10.163 -2.665 1.00 87.06 268 ARG A CA 1
ATOM 2207 C C . ARG A 1 268 ? -9.873 9.851 -2.939 1.00 87.06 268 ARG A C 1
ATOM 2209 O O . ARG A 1 268 ? -9.053 10.761 -3.004 1.00 87.06 268 ARG A O 1
ATOM 2216 N N . PHE A 1 269 ? -9.560 8.584 -3.186 1.00 83.19 269 PHE A N 1
ATOM 2217 C CA . PHE A 1 269 ? -8.246 8.127 -3.637 1.00 83.19 269 PHE A CA 1
ATOM 2218 C C . PHE A 1 269 ? -8.403 7.229 -4.866 1.00 83.19 269 PHE A C 1
ATOM 2220 O O . PHE A 1 269 ? -8.824 6.073 -4.784 1.00 83.19 269 PHE A O 1
ATOM 2227 N N . GLY A 1 270 ? -8.139 7.789 -6.049 1.00 73.25 270 GLY A N 1
ATOM 2228 C CA . GLY A 1 270 ? -8.513 7.148 -7.309 1.00 73.25 270 GLY A CA 1
ATOM 2229 C C . GLY A 1 270 ? -10.036 6.988 -7.425 1.00 73.25 270 GLY A C 1
ATOM 2230 O O . GLY A 1 270 ? -10.764 7.980 -7.522 1.00 73.25 270 GLY A O 1
ATOM 2231 N N . ARG A 1 271 ? -10.517 5.737 -7.428 1.00 74.44 271 ARG A N 1
ATOM 2232 C CA . ARG A 1 271 ? -11.955 5.389 -7.434 1.00 74.44 271 ARG A CA 1
ATOM 2233 C C . ARG A 1 271 ? -12.490 4.968 -6.058 1.00 74.44 271 ARG A C 1
ATOM 2235 O O . ARG A 1 271 ? -13.651 4.597 -5.960 1.00 74.44 271 ARG A O 1
ATOM 2242 N N . LEU A 1 272 ? -11.655 4.984 -5.020 1.00 81.94 272 LEU A N 1
ATOM 2243 C CA . LEU A 1 272 ? -12.055 4.611 -3.665 1.00 81.94 272 LEU A CA 1
ATOM 2244 C C . LEU A 1 272 ? -12.472 5.855 -2.885 1.00 81.94 272 LEU A C 1
ATOM 2246 O O . LEU A 1 272 ? -11.843 6.905 -3.024 1.00 81.94 272 LEU A O 1
ATOM 2250 N N . TYR A 1 273 ? -13.489 5.712 -2.043 1.00 89.56 273 TYR A N 1
ATOM 2251 C CA . TYR A 1 273 ? -13.802 6.665 -0.986 1.00 89.56 273 TYR A CA 1
ATOM 2252 C C . TYR A 1 273 ? -13.445 6.016 0.341 1.00 89.56 273 TYR A C 1
ATOM 2254 O O . TYR A 1 273 ? -14.069 5.031 0.720 1.00 89.56 273 TYR A O 1
ATOM 2262 N N . LEU A 1 274 ? -12.426 6.548 1.005 1.00 94.50 274 LEU A N 1
ATOM 2263 C CA . LEU A 1 274 ? -11.830 5.949 2.192 1.00 94.50 274 LEU A CA 1
ATOM 2264 C C . LEU A 1 274 ? -12.037 6.867 3.403 1.00 94.50 274 LEU A C 1
ATOM 2266 O O . LEU A 1 274 ? -11.936 8.087 3.238 1.00 94.50 274 LEU A O 1
A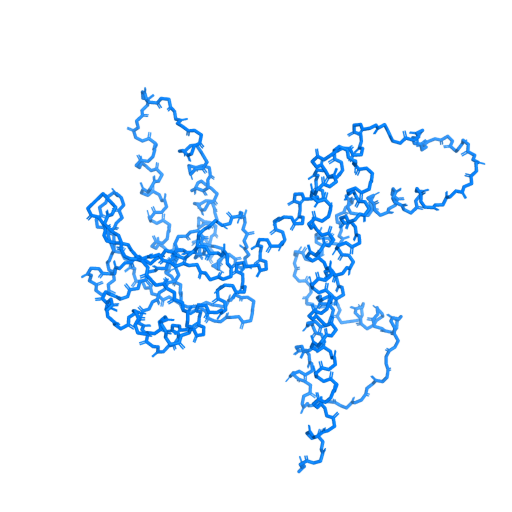TOM 2270 N N . PRO A 1 275 ? -12.302 6.317 4.600 1.00 96.81 275 PRO A N 1
ATOM 2271 C CA . PRO A 1 275 ? -12.208 7.069 5.845 1.00 96.81 275 PRO A CA 1
ATOM 2272 C C . PRO A 1 275 ? -10.730 7.300 6.191 1.00 96.81 275 PRO A C 1
ATOM 2274 O O . PRO A 1 275 ? -9.929 6.366 6.192 1.00 96.81 275 PRO A O 1
ATOM 2277 N N . VAL A 1 276 ? -10.337 8.543 6.454 1.00 97.56 276 VAL A N 1
ATOM 2278 C CA . VAL A 1 276 ? -8.938 8.947 6.657 1.00 97.56 276 VAL A CA 1
ATOM 2279 C C . VAL A 1 276 ? -8.862 9.973 7.776 1.00 97.56 276 VAL A C 1
ATOM 2281 O O . VAL A 1 276 ? -9.646 10.913 7.797 1.00 97.56 276 VAL A O 1
ATOM 2284 N N . ILE A 1 277 ? -7.902 9.824 8.683 1.00 97.38 277 ILE A N 1
ATOM 2285 C CA . ILE A 1 277 ? -7.671 10.798 9.757 1.00 97.38 277 ILE A CA 1
ATOM 2286 C C . ILE A 1 277 ? -7.323 12.170 9.160 1.00 97.38 277 ILE A C 1
ATOM 2288 O O . ILE A 1 277 ? -6.608 12.247 8.156 1.00 97.38 277 ILE A O 1
ATOM 2292 N N . ASP A 1 278 ? -7.855 13.241 9.747 1.00 96.06 278 ASP A N 1
ATOM 2293 C CA . ASP A 1 278 ? -7.702 14.611 9.253 1.00 96.06 278 ASP A CA 1
ATOM 2294 C C . ASP A 1 278 ? -6.227 15.054 9.123 1.00 96.06 278 ASP A C 1
ATOM 2296 O O . ASP A 1 278 ? -5.314 14.555 9.794 1.00 96.06 278 ASP A O 1
ATOM 2300 N N . VAL A 1 279 ? -5.976 16.004 8.216 1.00 96.56 279 VAL A N 1
ATOM 2301 C CA . VAL A 1 279 ? -4.613 16.447 7.865 1.00 96.56 279 VAL A CA 1
ATOM 2302 C C . VAL A 1 279 ? -3.879 17.064 9.061 1.00 96.56 279 VAL A C 1
ATOM 2304 O O . VAL A 1 279 ? -2.667 16.863 9.193 1.00 96.56 279 VAL A O 1
ATOM 2307 N N . GLN A 1 280 ? -4.582 17.804 9.925 1.00 95.88 280 GLN A N 1
ATOM 2308 C CA . GLN A 1 280 ? -3.975 18.504 11.061 1.00 95.88 280 GLN A CA 1
ATOM 2309 C C . GLN A 1 280 ? -3.493 17.515 12.120 1.00 95.88 280 GLN A C 1
ATOM 2311 O O . GLN A 1 280 ? -2.347 17.583 12.574 1.00 95.88 280 GLN A O 1
ATOM 2316 N N . SER A 1 281 ? -4.318 16.526 12.450 1.00 96.50 281 SER A N 1
ATOM 2317 C CA . SER A 1 281 ? -3.974 15.446 13.367 1.00 96.50 281 SER A CA 1
ATOM 2318 C C . SER A 1 281 ? -2.802 14.621 12.841 1.00 96.50 281 SER A C 1
ATOM 2320 O O . SER A 1 281 ? -1.852 14.366 13.583 1.00 96.50 281 SER A O 1
ATOM 2322 N N . LEU A 1 282 ? -2.782 14.284 11.547 1.00 96.81 282 LEU A N 1
ATOM 2323 C CA . LEU A 1 282 ? -1.624 13.613 10.946 1.00 96.81 282 LEU A CA 1
ATOM 2324 C C . LEU A 1 282 ? -0.348 14.454 11.066 1.00 96.81 282 LEU A C 1
ATOM 2326 O O . LEU A 1 282 ? 0.714 13.910 11.370 1.00 96.81 282 LEU A O 1
ATOM 2330 N N . TYR A 1 283 ? -0.429 15.769 10.850 1.00 96.69 283 TYR A N 1
ATOM 2331 C CA . TYR A 1 283 ?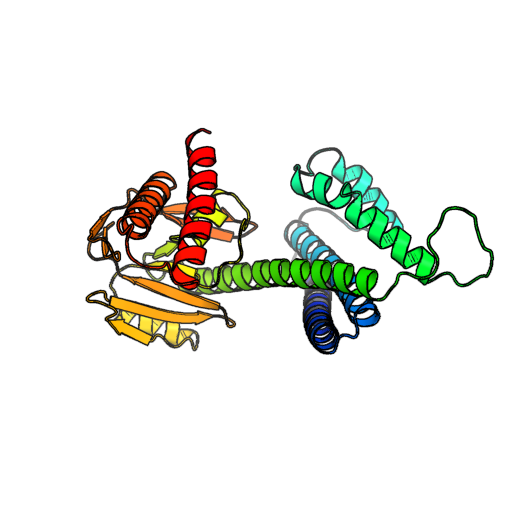 0.725 16.658 10.990 1.00 96.69 283 TYR A CA 1
ATOM 2332 C C . TYR A 1 283 ? 1.262 16.669 12.420 1.00 96.69 283 TYR A C 1
ATOM 2334 O O . TYR A 1 283 ? 2.459 16.441 12.613 1.00 96.69 283 TYR A O 1
ATOM 2342 N N . ARG A 1 284 ? 0.385 16.838 13.418 1.00 95.31 284 ARG A N 1
ATOM 2343 C CA . ARG A 1 284 ? 0.760 16.784 14.839 1.00 95.31 284 ARG A CA 1
ATOM 2344 C C . ARG A 1 284 ? 1.417 15.453 15.203 1.00 95.31 284 ARG A C 1
ATOM 2346 O O . ARG A 1 284 ? 2.486 15.457 15.808 1.00 95.31 284 ARG A O 1
ATOM 2353 N N . ALA A 1 285 ? 0.839 14.328 14.775 1.00 94.69 285 ALA A N 1
ATOM 2354 C CA . ALA A 1 285 ? 1.398 13.001 15.032 1.00 94.69 285 ALA A CA 1
ATOM 2355 C C . ALA A 1 285 ? 2.812 12.837 14.442 1.00 94.69 285 ALA A C 1
ATOM 2357 O O . ALA A 1 285 ? 3.716 12.347 15.117 1.00 94.69 285 ALA A O 1
ATOM 2358 N N . GLN A 1 286 ? 3.037 13.288 13.203 1.00 94.00 286 GLN A N 1
ATOM 2359 C CA . GLN A 1 286 ? 4.343 13.183 12.540 1.00 94.00 286 GLN A CA 1
ATOM 2360 C C . GLN A 1 286 ? 5.406 14.097 13.172 1.00 94.00 286 GLN A C 1
ATOM 2362 O O . GLN A 1 286 ? 6.569 13.707 13.284 1.00 94.00 286 GLN A O 1
ATOM 2367 N N . VAL A 1 287 ? 5.029 15.307 13.599 1.00 93.31 287 VAL A N 1
ATOM 2368 C CA . VAL A 1 287 ? 5.932 16.238 14.300 1.00 93.31 287 VAL A CA 1
ATOM 2369 C C . VAL A 1 287 ? 6.351 15.669 15.655 1.00 93.31 287 VAL A C 1
ATOM 2371 O O . VAL A 1 287 ? 7.546 15.622 15.946 1.00 93.31 287 VAL A O 1
ATOM 2374 N N . ARG A 1 288 ? 5.393 15.147 16.424 1.00 92.25 288 ARG A N 1
ATOM 2375 C CA . ARG A 1 288 ? 5.642 14.517 17.726 1.00 92.25 288 ARG A CA 1
ATOM 2376 C C . ARG A 1 288 ? 6.558 13.294 17.603 1.00 92.25 288 ARG A C 1
ATOM 2378 O O . ARG A 1 288 ? 7.562 13.184 18.304 1.00 92.25 288 ARG A O 1
ATOM 2385 N N . GLN A 1 289 ? 6.302 12.427 16.620 1.00 89.06 289 GLN A N 1
ATOM 2386 C CA . GLN A 1 289 ? 7.152 11.263 16.360 1.00 89.06 289 GLN A CA 1
ATOM 2387 C C . GLN A 1 289 ? 8.573 11.658 15.926 1.00 89.06 289 GLN A C 1
ATOM 2389 O O . GLN A 1 289 ? 9.543 10.983 16.282 1.00 89.06 289 GLN A O 1
ATOM 2394 N N . ARG A 1 290 ? 8.719 12.744 15.153 1.00 90.00 290 ARG A N 1
ATOM 2395 C CA . ARG A 1 290 ? 10.032 13.296 14.787 1.00 90.00 290 ARG A CA 1
ATOM 2396 C C . ARG A 1 290 ? 10.812 13.701 16.035 1.00 90.00 290 ARG A C 1
ATOM 2398 O O . ARG A 1 290 ? 11.968 13.320 16.150 1.00 90.00 290 ARG A O 1
ATOM 2405 N N . GLU A 1 291 ? 10.191 14.448 16.943 1.00 88.56 291 GLU A N 1
ATOM 2406 C CA . GLU A 1 291 ? 10.818 14.912 18.188 1.00 88.56 291 GLU A CA 1
ATOM 2407 C C . GLU A 1 291 ? 11.253 13.737 19.063 1.00 88.56 291 GLU A C 1
ATOM 2409 O O . GLU A 1 291 ? 12.407 13.680 19.481 1.00 88.56 291 GLU A O 1
ATOM 2414 N N . HIS A 1 292 ? 10.388 12.732 19.218 1.00 84.88 292 HIS A N 1
ATOM 2415 C CA . HIS A 1 292 ? 10.714 11.507 19.946 1.00 84.88 292 HIS A CA 1
ATOM 2416 C C . HIS A 1 292 ? 11.914 10.748 19.347 1.00 84.88 292 HIS A C 1
ATOM 2418 O O . HIS A 1 292 ? 12.737 10.201 20.075 1.00 84.88 292 HIS A O 1
ATOM 2424 N N . LEU A 1 293 ? 12.045 10.717 18.015 1.00 82.38 293 LEU A N 1
ATOM 2425 C CA . LEU A 1 293 ? 13.165 10.048 17.339 1.00 82.38 293 LEU A CA 1
ATOM 2426 C C . LEU A 1 293 ? 14.453 10.879 17.287 1.00 82.38 293 LEU A C 1
ATOM 2428 O O . LEU A 1 293 ? 15.519 10.302 17.074 1.00 82.38 293 LEU A O 1
ATOM 2432 N N . SER A 1 294 ? 14.356 12.203 17.422 1.00 77.44 294 SER A N 1
ATOM 2433 C CA . SER A 1 294 ? 15.490 13.135 17.394 1.00 77.44 294 SER A CA 1
ATOM 2434 C C . SER A 1 294 ? 16.043 13.474 18.782 1.00 77.44 294 SER A C 1
ATOM 2436 O O . SER A 1 294 ? 17.123 14.047 18.859 1.00 77.44 294 SER A O 1
ATOM 2438 N N . GLY A 1 295 ? 15.332 13.125 19.858 1.00 67.75 295 GLY A N 1
ATOM 2439 C CA . GLY A 1 295 ? 15.646 13.522 21.233 1.00 67.75 295 GLY A CA 1
ATOM 2440 C C . GLY A 1 295 ? 16.835 12.831 21.909 1.00 67.75 295 GLY A C 1
ATOM 2441 O O . GLY A 1 295 ? 17.019 13.049 23.099 1.00 67.75 295 GLY A O 1
ATOM 2442 N N . ASP A 1 296 ? 17.638 12.026 21.204 1.00 57.03 296 ASP A N 1
ATOM 2443 C CA . ASP A 1 296 ? 18.788 11.341 21.811 1.00 57.03 296 ASP A CA 1
ATOM 2444 C C . ASP A 1 296 ? 20.075 11.527 20.979 1.00 57.03 296 ASP A C 1
ATOM 2446 O O . ASP A 1 296 ? 20.318 10.775 20.028 1.00 57.03 296 ASP A O 1
ATOM 2450 N N . PRO A 1 297 ? 20.886 12.563 21.279 1.00 54.72 297 PRO A N 1
ATOM 2451 C CA . PRO A 1 297 ? 22.077 12.915 20.503 1.00 54.72 297 PRO A CA 1
ATOM 2452 C C . PRO A 1 297 ? 23.244 11.928 20.654 1.00 54.72 297 PRO A C 1
ATOM 2454 O O . PRO A 1 297 ? 24.196 12.014 19.881 1.00 54.72 297 PRO A O 1
ATOM 2457 N N . GLN A 1 298 ? 23.205 11.027 21.647 1.00 50.47 298 GLN A N 1
ATOM 2458 C CA . GLN A 1 298 ? 24.341 10.166 22.010 1.00 50.47 298 GLN A CA 1
ATOM 2459 C C . GLN A 1 298 ? 24.221 8.712 21.536 1.00 50.47 298 GLN A C 1
ATOM 2461 O O . GLN A 1 298 ? 25.172 7.945 21.670 1.00 50.47 298 GLN A O 1
ATOM 2466 N N . ILE A 1 299 ? 23.095 8.317 20.939 1.00 55.97 299 ILE A N 1
ATOM 2467 C CA . ILE A 1 299 ? 22.911 6.955 20.430 1.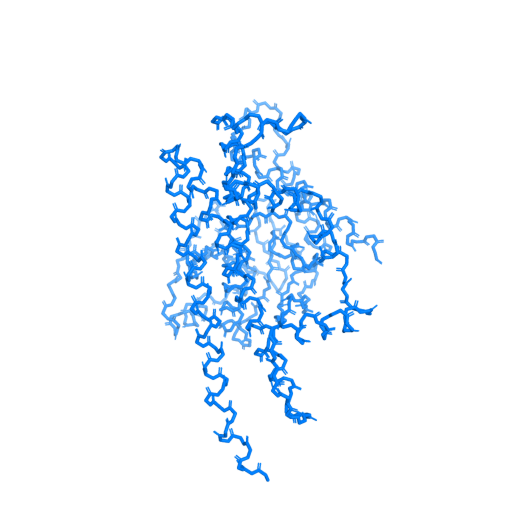00 55.97 299 ILE A CA 1
ATOM 2468 C C . ILE A 1 299 ? 23.154 6.935 18.924 1.00 55.97 299 ILE A C 1
ATOM 2470 O O . ILE A 1 299 ? 22.421 7.562 18.155 1.00 55.97 299 ILE A O 1
ATOM 2474 N N . GLU A 1 300 ? 24.139 6.147 18.487 1.00 59.56 300 GLU A N 1
ATOM 2475 C CA . GLU A 1 300 ? 24.348 5.847 17.073 1.00 59.56 300 GLU A CA 1
ATOM 2476 C C . GLU A 1 300 ? 23.029 5.343 16.460 1.00 59.56 300 GLU A C 1
ATOM 2478 O O . GLU A 1 300 ? 22.473 4.298 16.821 1.00 59.56 300 GLU A O 1
ATOM 2483 N N . MET A 1 301 ? 22.450 6.146 15.564 1.00 69.56 301 MET A N 1
ATOM 2484 C CA . MET A 1 301 ? 21.138 5.842 15.012 1.00 69.56 301 MET A CA 1
ATOM 2485 C C . MET A 1 301 ? 21.215 4.578 14.160 1.00 69.56 301 MET A C 1
ATOM 2487 O O . MET A 1 301 ? 21.740 4.612 13.047 1.00 69.56 301 MET A O 1
ATOM 2491 N N . SER A 1 302 ? 20.571 3.501 14.616 1.00 79.69 302 SER A N 1
ATOM 2492 C CA . SER A 1 302 ? 20.370 2.313 13.780 1.00 79.69 302 SER A CA 1
ATOM 2493 C C . SER A 1 302 ? 19.786 2.676 12.405 1.00 79.69 302 SER A C 1
ATOM 2495 O O . SER A 1 302 ? 18.936 3.568 12.277 1.00 79.69 302 SER A O 1
ATOM 2497 N N . THR A 1 303 ? 20.155 1.924 11.365 1.00 80.38 303 THR A N 1
ATOM 2498 C CA . THR A 1 303 ? 19.658 2.100 9.985 1.00 80.38 303 THR A CA 1
ATOM 2499 C C . THR A 1 303 ? 18.125 2.158 9.912 1.00 80.38 303 THR A C 1
ATOM 2501 O O . THR A 1 303 ? 17.547 2.890 9.102 1.00 80.38 303 THR A O 1
ATOM 2504 N N . LYS A 1 304 ? 17.438 1.422 10.799 1.00 80.44 304 LYS A N 1
ATOM 2505 C CA . LYS A 1 304 ? 15.974 1.428 10.928 1.00 80.44 304 LYS A CA 1
ATOM 2506 C C . LYS A 1 304 ? 15.449 2.776 11.434 1.00 80.44 304 LYS A C 1
ATOM 2508 O O . LYS A 1 304 ? 14.533 3.323 10.816 1.00 80.44 304 LYS A O 1
ATOM 2513 N N . LYS A 1 305 ? 16.047 3.341 12.493 1.00 81.62 305 LYS A N 1
ATOM 2514 C CA . LYS A 1 305 ? 15.696 4.678 13.008 1.00 81.62 305 LYS A CA 1
ATOM 2515 C C . LYS A 1 305 ? 15.947 5.759 11.951 1.00 81.62 305 LYS A C 1
ATOM 2517 O O . LYS A 1 305 ? 15.061 6.575 11.700 1.00 81.62 305 LYS A O 1
ATOM 2522 N N . GLN A 1 306 ? 17.083 5.711 11.249 1.00 85.19 306 GLN A N 1
ATOM 2523 C CA . GLN A 1 306 ? 17.408 6.676 10.183 1.00 85.19 306 GLN A CA 1
ATOM 2524 C C . GLN A 1 306 ? 16.380 6.655 9.044 1.00 85.19 306 GLN A C 1
ATOM 2526 O O . GLN A 1 306 ? 15.949 7.700 8.548 1.00 85.19 306 GLN A O 1
ATOM 2531 N N . ARG A 1 307 ? 15.949 5.456 8.630 1.00 85.00 307 ARG A N 1
ATOM 2532 C CA . ARG A 1 307 ? 14.907 5.292 7.610 1.00 85.00 307 ARG A CA 1
ATOM 2533 C C . ARG A 1 307 ? 13.563 5.849 8.079 1.00 85.00 307 ARG A C 1
ATOM 2535 O O . ARG A 1 307 ? 12.891 6.511 7.288 1.00 85.00 307 ARG A O 1
ATOM 2542 N N . SER A 1 308 ? 13.194 5.600 9.337 1.00 86.31 308 SER A N 1
ATOM 2543 C CA . SER A 1 308 ? 11.961 6.121 9.938 1.00 86.31 308 SER A CA 1
ATOM 2544 C C . SER A 1 308 ? 11.951 7.648 9.933 1.00 86.31 308 SER A C 1
ATOM 2546 O O . SER A 1 308 ? 11.038 8.251 9.373 1.00 86.31 308 SER A O 1
ATOM 2548 N N . LEU A 1 309 ? 13.022 8.275 10.430 1.00 88.56 309 LEU A N 1
ATOM 2549 C CA . LEU A 1 309 ? 13.160 9.731 10.452 1.00 88.56 309 LEU A CA 1
ATOM 2550 C C . LEU A 1 309 ? 13.079 10.333 9.040 1.00 88.56 309 LEU A C 1
ATOM 2552 O O . LEU A 1 309 ? 12.362 11.303 8.809 1.00 88.56 309 LEU A O 1
ATOM 2556 N N . ARG A 1 310 ? 13.746 9.719 8.054 1.00 89.12 310 ARG A N 1
ATOM 2557 C CA . ARG A 1 310 ? 13.675 10.159 6.650 1.00 89.12 310 ARG A CA 1
ATOM 2558 C C . ARG A 1 310 ? 12.251 10.102 6.088 1.00 89.12 310 ARG A C 1
ATOM 2560 O O . ARG A 1 310 ? 11.887 10.963 5.288 1.00 89.12 310 ARG A O 1
ATOM 2567 N N . ASN A 1 311 ? 11.471 9.087 6.451 1.00 90.00 311 ASN A N 1
ATOM 2568 C CA . ASN A 1 311 ? 10.080 8.963 6.020 1.00 90.00 311 ASN A CA 1
ATOM 2569 C C . ASN A 1 311 ? 9.198 10.025 6.682 1.00 90.00 311 ASN A C 1
ATOM 2571 O O . ASN A 1 311 ? 8.481 10.717 5.966 1.00 90.00 311 ASN A O 1
ATOM 2575 N N . ILE A 1 312 ? 9.343 10.232 7.991 1.00 91.50 312 ILE A N 1
ATOM 2576 C CA . ILE A 1 312 ? 8.623 11.271 8.740 1.00 91.50 312 ILE A CA 1
ATOM 2577 C C . ILE A 1 312 ? 8.908 12.654 8.150 1.00 91.50 312 ILE A C 1
ATOM 2579 O O . ILE A 1 312 ? 7.989 13.407 7.851 1.00 91.50 312 ILE A O 1
ATOM 2583 N N . LEU A 1 313 ? 10.172 12.977 7.859 1.00 91.06 313 LEU A N 1
ATOM 2584 C CA . LEU A 1 313 ? 10.528 14.255 7.232 1.00 91.06 313 LEU A CA 1
ATOM 2585 C C . LEU A 1 313 ? 9.879 14.448 5.851 1.00 91.06 313 LEU A C 1
ATOM 2587 O O . LEU A 1 313 ? 9.546 15.574 5.480 1.00 91.06 313 LEU A O 1
ATOM 2591 N N . LYS A 1 314 ? 9.696 13.375 5.070 1.00 91.44 314 LYS A N 1
ATOM 2592 C CA . LYS A 1 314 ? 8.957 13.450 3.799 1.00 91.44 314 LYS A CA 1
ATOM 2593 C C . LYS A 1 314 ? 7.470 13.703 4.037 1.00 91.44 314 LYS A C 1
ATOM 2595 O O . LYS A 1 314 ? 6.899 14.525 3.326 1.00 91.44 314 LYS A O 1
ATOM 2600 N N . ASP A 1 315 ? 6.878 13.025 5.014 1.00 93.62 315 ASP A N 1
ATOM 2601 C CA . ASP A 1 315 ? 5.459 13.137 5.358 1.00 93.62 315 ASP A CA 1
ATOM 2602 C C . ASP A 1 315 ? 5.137 14.542 5.889 1.00 93.62 315 ASP A C 1
ATOM 2604 O O . ASP A 1 315 ? 4.252 15.207 5.356 1.00 93.62 315 ASP A O 1
ATOM 2608 N N . VAL A 1 316 ? 5.943 15.058 6.823 1.00 94.50 316 VAL A N 1
ATOM 2609 C CA . VAL A 1 316 ? 5.861 16.430 7.357 1.00 94.50 316 VAL A CA 1
ATOM 2610 C C . VAL A 1 316 ? 5.884 17.466 6.231 1.00 94.50 316 VAL A C 1
ATOM 2612 O O . VAL A 1 316 ? 5.020 18.339 6.180 1.00 94.50 316 VAL A O 1
ATOM 2615 N N . ARG A 1 317 ? 6.816 17.356 5.272 1.00 93.62 317 ARG A N 1
ATOM 2616 C CA . ARG A 1 317 ? 6.886 18.285 4.125 1.00 93.62 317 ARG A CA 1
ATOM 2617 C C . ARG A 1 317 ? 5.637 18.243 3.246 1.00 93.62 317 ARG A C 1
ATOM 2619 O O . ARG A 1 317 ? 5.278 19.259 2.655 1.00 93.62 317 ARG A O 1
ATOM 2626 N N . VAL A 1 318 ? 5.016 17.073 3.092 1.00 91.69 318 VAL A N 1
ATOM 2627 C CA . VAL A 1 318 ? 3.765 16.929 2.335 1.00 91.69 318 VAL A CA 1
ATOM 2628 C C . VAL A 1 318 ? 2.615 17.577 3.098 1.00 91.69 318 VAL A C 1
ATOM 2630 O O . VAL A 1 318 ? 1.914 18.406 2.527 1.00 91.69 318 VAL A O 1
ATOM 2633 N N . LEU A 1 319 ? 2.472 17.261 4.384 1.00 94.81 319 LEU A N 1
ATOM 2634 C CA . LEU A 1 319 ? 1.407 17.773 5.244 1.00 94.81 319 LEU A CA 1
ATOM 2635 C C . LEU A 1 319 ? 1.450 19.299 5.373 1.00 94.81 319 LEU A C 1
ATOM 2637 O O . LEU A 1 319 ? 0.434 19.952 5.171 1.00 94.81 319 LEU A O 1
ATOM 2641 N N . GLN A 1 320 ? 2.632 19.895 5.557 1.00 94.88 320 GLN A N 1
ATOM 2642 C CA . GLN A 1 320 ? 2.791 21.357 5.582 1.00 94.88 320 GLN A CA 1
ATOM 2643 C C . GLN A 1 320 ? 2.294 22.037 4.302 1.00 94.88 320 GLN A C 1
ATOM 2645 O O . GLN A 1 320 ? 1.766 23.143 4.353 1.00 94.88 320 GLN A O 1
ATOM 2650 N N . ARG A 1 321 ? 2.471 21.400 3.137 1.00 93.75 321 ARG A N 1
ATOM 2651 C CA . ARG A 1 321 ? 1.968 21.938 1.863 1.00 93.75 321 ARG A CA 1
ATOM 2652 C C . ARG A 1 321 ? 0.463 21.773 1.714 1.00 93.75 321 ARG A C 1
ATOM 2654 O O . ARG A 1 321 ? -0.134 22.565 0.999 1.00 93.75 321 ARG A O 1
ATOM 2661 N N . LEU A 1 322 ? -0.114 20.737 2.318 1.00 91.94 322 LEU A N 1
ATOM 2662 C CA . LEU A 1 322 ? -1.555 20.501 2.303 1.00 91.94 322 LEU A CA 1
ATOM 2663 C C . LEU A 1 322 ? -2.285 21.465 3.240 1.00 91.94 322 LEU A C 1
ATOM 2665 O O . LEU A 1 322 ? -3.337 21.950 2.865 1.00 91.94 322 LEU A O 1
ATOM 2669 N N . ILE A 1 323 ? -1.701 21.790 4.397 1.00 92.25 323 ILE A N 1
ATOM 2670 C CA . ILE A 1 323 ? -2.272 22.733 5.375 1.00 92.25 323 ILE A CA 1
ATOM 2671 C C . ILE A 1 323 ? -2.260 24.182 4.867 1.00 92.25 323 ILE A C 1
ATOM 2673 O O . ILE A 1 323 ? -3.134 24.965 5.209 1.00 92.25 323 ILE A O 1
ATOM 2677 N N . LYS A 1 324 ? -1.259 24.560 4.064 1.00 86.50 324 LYS A N 1
ATOM 2678 C CA . LYS A 1 324 ? -1.134 25.920 3.509 1.00 86.50 324 LYS A CA 1
ATOM 2679 C C . LYS A 1 324 ? -2.067 26.210 2.322 1.00 86.50 324 LYS A C 1
ATOM 2681 O O . LYS A 1 324 ? -1.969 27.298 1.761 1.00 86.50 324 LYS A O 1
ATOM 2686 N N . ARG A 1 325 ? -2.853 25.232 1.871 1.00 71.44 325 ARG A N 1
ATOM 2687 C CA . ARG A 1 325 ? -3.770 25.350 0.728 1.00 71.44 325 ARG A CA 1
ATOM 2688 C C . ARG A 1 325 ? -5.187 25.571 1.212 1.00 71.44 325 ARG A C 1
ATOM 2690 O O . ARG A 1 325 ? -5.895 26.311 0.505 1.00 71.44 325 ARG A O 1
#

pLDDT: mean 71.96, std 21.97, range [26.52, 97.56]

Sequence (325 aa):
MPELKNDLDPIKESLGHLSARAFKNAKRLFSDAGLLLTNRRYCSALFLSIACLEELARYRFFDKIMSAFINLEKLPDYDCTIVNIIEMFSKINGHQTQTIDKNWAKSTRIKKIMEDITYIQLRFPAEINGYPTYPNEKFWEKKAKIMVHLLKNTFNYYDNVAALRKLNNVLHNEIRWGIFGGTAVAIHRGNFHRPLATLEVVIEDDREKLRKILREKDIELTIENKGGRLRGYTDIDHIKVEFIFQNDQNAIQLSDGKFEFENVEKKRFGRLYLPVIDVQSLYRAQVRQREHLSGDPQIEMSTKKQRSLRNILKDVRVLQRLIKR

Secondary structure (DSSP, 8-state):
--HHHHTTHHHHHHHHHHHHHHHHHHHHHHHHHHHHHHTT-HHHHHHHHHHHHHHHHHHHHHHHHHHHHHH-TTS------HHHHHHHHHHHTTS---HHHHHHHT-HHHHHHHHHHHHHH-------TTS-SS--HHHHHHHHHHHHHHHHHHHHHHHHHHHHHHHHHHHTTTS-EEE-HHHHHHHHHTS-SS--SEEEEEE-S-HHHHHHHHHTTT-PPEEEESSS-EEEEEEETTEEEEEEEEEETTEEEETTEEEE---EEEEEETTEEEEEE-HHHHHHHHHHHHHHHHS-TTS---HHHHHHHHHHHHHHHHHHHHHT-